Protein 5G08 (pdb70)

B-factor: mean 42.06, std 16.96, range [20.28, 125.02]

Nearest PDB structures (foldseek):
  6epa-assembly1_A  TM=9.849E-01  e=4.276E-26  Drosophila melanogaster
  5fyx-assembly1_A  TM=9.747E-01  e=2.090E-22  Drosophila melanogaster
  6qi4-assembly1_B  TM=9.038E-01  e=3.642E-19  Homo sapiens
  4ov2-assembly2_B  TM=9.574E-01  e=1.132E-17  Rattus norvegicus
  8alm-assembly1_B  TM=9.249E-01  e=9.305E-18  Homo sapiens

Radius of gyration: 17.71 Å; Cα contacts (8 Å, |Δi|>4): 215; chains: 1; bounding box: 37×50×29 Å

Solvent-accessible surface area: 10496 Å² total; per-residue (Å²): 175,88,26,121,20,110,87,84,22,1,74,100,0,57,114,93,14,112,11,79,74,146,48,0,98,102,104,16,150,32,10,47,177,96,9,96,115,3,73,21,71,71,122,18,18,12,111,49,49,87,117,155,60,112,135,23,72,0,30,68,7,0,34,13,8,13,78,2,32,7,70,82,125,87,42,10,1,56,13,18,3,48,0,61,4,38,3,50,64,67,106,9,81,103,63,61,72,4,81,26,4,12,73,1,0,3,42,94,111,81,39,60,0,39,42,113,18,0,51,46,0,18,50,0,26,59,63,14,81,45,77,168,30,186,55,127,111,130,66,39,48,98,104,124,6,33,151,18,0,58,121,2,3,130,96,144,58,85,96,0,49,42,103,23,0,42,81,9,3,88,93,32,57,122,12,39,106,49,30,137

CATH classification: 1.10.238.10 (+1 more: 1.10.238.10)

Secondary structure (DSSP, 8-state):
-TTS--HHHHHHHHHHSS--HHHHHHHHHHHHHH-TTS-EEHHHHHHHHHHH-TTS--HHHHHHHHHHH-TT-SSEE-HHHHHHHHHHHHH--HHHHHHHHHHHH-TT-SS-EEHHHHHHHHHHHHHHHT------GGG-HHHHHHHHHHHH-TT-SSEE-HHHHHHHHHH-THHHHTT-

Organism: Drosophila melanogaster (NCBI:txid7227)

Foldseek 3Di:
DLLDDDVVLLVVDVVQFPDHSVRLVVVSVVCCVLPVNFKQALVSQQVVLCVVQVLFRLSLVSNLLQPLLPPVPPGIRGSSSVSNVCRQCPPNDLLSLLVSLVSSLPSVPPQKRALVSLLSNVCSLCRSNHHPDDDDVCPHSSNVSVVLQCVLPVVPPRIHGSVSSSVSCVVPVVSVVSSD

Structure (mmCIF, N/CA/C/O backbone):
data_5G08
#
_entry.id   5G08
#
_cell.length_a   54.217
_cell.length_b   54.917
_cell.length_c   60.210
_cell.angle_alpha   90.00
_cell.angle_beta   90.00
_cell.angle_gamma   90.00
#
_symmetry.space_group_name_H-M   'P 21 21 21'
#
loop_
_entity.id
_entity.type
_entity.pdbx_description
1 polymer 'FREQUENIN 2'
2 non-polymer 'CALCIUM ION'
3 non-polymer 3-(2-chloro-10H-phenothiazin-10-yl)-N,N-dimethylpropan-1-amine
4 non-polymer GLYCEROL
5 non-polymer 1,2-ETHANEDIOL
6 water water
#
loop_
_atom_site.group_PDB
_atom_site.id
_atom_site.type_symbol
_atom_site.label_atom_id
_atom_site.label_alt_id
_atom_site.label_comp_id
_atom_site.label_asym_id
_atom_site.label_entity_id
_atom_site.label_seq_id
_atom_site.pdbx_PDB_ins_code
_atom_site.Cartn_x
_atom_site.Cartn_y
_atom_site.Cartn_z
_atom_site.occupancy
_atom_site.B_iso_or_equiv
_atom_site.auth_seq_id
_atom_site.auth_comp_id
_atom_site.auth_asym_id
_atom_site.auth_atom_id
_atom_site.pdbx_PDB_model_num
ATOM 1 N N . LYS A 1 4 ? 15.300 -34.926 -23.448 1.00 78.37 4 LYS A N 1
ATOM 2 C CA . LYS A 1 4 ? 14.130 -35.020 -22.586 1.00 79.13 4 LYS A CA 1
ATOM 3 C C . LYS A 1 4 ? 14.349 -34.173 -21.338 1.00 83.38 4 LYS A C 1
ATOM 4 O O . LYS A 1 4 ? 14.962 -34.635 -20.372 1.00 80.85 4 LYS A O 1
ATOM 10 N N . ASN A 1 5 ? 13.836 -32.934 -21.373 1.00 88.37 5 ASN A N 1
ATOM 11 C CA . ASN A 1 5 ? 14.031 -31.971 -20.287 1.00 87.58 5 ASN A CA 1
ATOM 12 C C . ASN A 1 5 ? 13.643 -32.529 -18.930 1.00 80.90 5 ASN A C 1
ATOM 13 O O . ASN A 1 5 ? 14.018 -31.951 -17.904 1.00 78.66 5 ASN A O 1
ATOM 18 N N . SER A 1 6 ? 12.891 -33.630 -18.903 1.00 71.36 6 SER A N 1
ATOM 19 C CA . SER A 1 6 ? 12.407 -34.178 -17.646 1.00 67.14 6 SER A CA 1
ATOM 20 C C . SER A 1 6 ? 13.525 -34.796 -16.820 1.00 62.69 6 SER A C 1
ATOM 21 O O . SER A 1 6 ? 13.430 -34.824 -15.588 1.00 65.97 6 SER A O 1
ATOM 24 N N . LYS A 1 7 ? 14.574 -35.309 -17.459 1.00 57.03 7 LYS A N 1
ATOM 25 C CA . LYS A 1 7 ? 15.579 -36.089 -16.747 1.00 58.22 7 LYS A CA 1
ATOM 26 C C . LYS A 1 7 ? 16.674 -35.167 -16.229 1.00 49.94 7 LYS A C 1
ATOM 27 O O . LYS A 1 7 ? 17.191 -34.332 -16.977 1.00 55.98 7 LYS A O 1
ATOM 33 N N . LEU A 1 8 ? 17.017 -35.322 -14.949 1.00 39.43 8 LEU A N 1
ATOM 34 C CA . LEU A 1 8 ? 18.068 -34.517 -14.324 1.00 35.99 8 LEU A CA 1
ATOM 35 C C . LEU A 1 8 ? 19.419 -35.146 -14.626 1.00 37.55 8 LEU A C 1
ATOM 36 O O . LEU A 1 8 ? 19.729 -36.244 -14.157 1.00 38.49 8 LEU A O 1
ATOM 41 N N . LYS A 1 9 ? 20.250 -34.447 -15.373 1.00 30.19 9 LYS A N 1
ATOM 42 C CA . LYS A 1 9 ? 21.527 -35.035 -15.728 1.00 30.69 9 LYS A CA 1
ATOM 43 C C . LYS A 1 9 ? 22.571 -34.725 -14.676 1.00 31.35 9 LYS A C 1
ATOM 44 O O . LYS A 1 9 ? 22.510 -33.699 -13.989 1.00 29.80 9 LYS A O 1
ATOM 50 N N . GLN A 1 10 ? 23.553 -35.613 -14.569 1.00 30.14 10 GLN A N 1
ATOM 51 C CA . GLN A 1 10 ? 24.618 -35.430 -13.597 1.00 30.16 10 GLN A CA 1
ATOM 52 C C . GLN A 1 10 ? 25.406 -34.160 -13.887 1.00 30.96 10 GLN A C 1
ATOM 53 O O . GLN A 1 10 ? 25.843 -33.470 -12.963 1.00 28.06 10 GLN A O 1
ATOM 59 N N . ASP A 1 11 ? 25.599 -33.844 -15.167 1.00 32.18 11 ASP A N 1
ATOM 60 C CA . ASP A 1 11 ? 26.335 -32.634 -15.518 1.00 33.81 11 ASP A CA 1
ATOM 61 C C . ASP A 1 11 ? 25.632 -31.397 -14.961 1.00 32.03 11 ASP A C 1
ATOM 62 O O . ASP A 1 11 ? 26.286 -30.461 -14.457 1.00 28.38 11 ASP A O 1
ATOM 67 N N . THR A 1 12 ? 24.290 -31.395 -14.990 1.00 28.88 12 THR A N 1
ATOM 68 C CA . THR A 1 12 ? 23.530 -30.295 -14.399 1.00 24.83 12 THR A CA 1
ATOM 69 C C . THR A 1 12 ? 23.758 -30.220 -12.896 1.00 25.49 12 THR A C 1
ATOM 70 O O . THR A 1 12 ? 23.954 -29.130 -12.336 1.00 26.86 12 THR A O 1
ATOM 74 N N . ILE A 1 13 ? 23.709 -31.362 -12.214 1.00 24.69 13 ILE A N 1
ATOM 75 C CA . ILE A 1 13 ? 23.946 -31.412 -10.775 1.00 24.85 13 ILE A CA 1
ATOM 76 C C . ILE A 1 13 ? 25.336 -30.898 -10.451 1.00 25.54 13 ILE A C 1
ATOM 77 O O . ILE A 1 13 ? 25.520 -30.161 -9.477 1.00 25.79 13 ILE A O 1
ATOM 82 N N . ASP A 1 14 ? 26.335 -31.268 -11.259 1.00 27.38 14 ASP A N 1
ATOM 83 C CA . ASP A 1 14 ? 27.704 -30.803 -10.997 1.00 26.78 14 ASP A CA 1
ATOM 84 C C . ASP A 1 14 ? 27.796 -29.280 -11.025 1.00 26.46 14 ASP A C 1
ATOM 85 O O . ASP A 1 14 ? 28.355 -28.668 -10.095 1.00 27.01 14 ASP A O 1
ATOM 90 N N . ARG A 1 15 ? 27.232 -28.644 -12.060 1.00 24.11 15 ARG A N 1
ATOM 91 C CA . ARG A 1 15 ? 27.259 -27.173 -12.098 1.00 24.13 15 ARG A CA 1
ATOM 92 C C . ARG A 1 15 ? 26.468 -26.583 -10.948 1.00 25.11 15 ARG A C 1
ATOM 93 O O . ARG A 1 15 ? 26.878 -25.577 -10.352 1.00 26.72 15 ARG A O 1
ATOM 101 N N . LEU A 1 16 ? 25.366 -27.220 -10.574 1.00 22.75 16 LEU A N 1
ATOM 102 C CA . LEU A 1 16 ? 24.556 -26.648 -9.505 1.00 22.27 16 LEU A CA 1
ATOM 103 C C . LEU A 1 16 ? 25.241 -26.741 -8.150 1.00 25.66 16 LEU A C 1
ATOM 104 O O . LEU A 1 16 ? 25.121 -25.819 -7.339 1.00 24.77 16 LEU A O 1
ATOM 109 N N . THR A 1 17 ? 25.956 -27.836 -7.856 1.00 24.92 17 THR A N 1
ATOM 110 C CA . THR A 1 17 ? 26.616 -27.866 -6.562 1.00 24.07 17 THR A CA 1
ATOM 111 C C . THR A 1 17 ? 27.788 -26.905 -6.535 1.00 29.53 17 THR A C 1
ATOM 112 O O . THR A 1 17 ? 28.186 -26.461 -5.459 1.00 34.74 17 THR A O 1
ATOM 116 N N . THR A 1 18 ? 28.324 -26.552 -7.701 1.00 26.62 18 THR A N 1
ATOM 117 C CA . THR A 1 18 ? 29.358 -25.528 -7.757 1.00 28.10 18 THR A CA 1
ATOM 118 C C . THR A 1 18 ? 28.770 -24.151 -7.551 1.00 29.38 18 THR A C 1
ATOM 119 O O . THR A 1 18 ? 29.348 -23.323 -6.828 1.00 33.41 18 THR A O 1
ATOM 123 N N . ASP A 1 19 ? 27.621 -23.878 -8.168 1.00 25.56 19 ASP A N 1
ATOM 124 C CA . ASP A 1 19 ? 27.109 -22.520 -8.257 1.00 26.07 19 ASP A CA 1
ATOM 125 C C . ASP A 1 19 ? 26.144 -22.159 -7.157 1.00 28.07 19 ASP A C 1
ATOM 126 O O . ASP A 1 19 ? 25.851 -20.965 -6.990 1.00 28.93 19 ASP A O 1
ATOM 131 N N . THR A 1 20 ? 25.585 -23.140 -6.456 1.00 25.08 20 THR A N 1
ATOM 132 C CA . THR A 1 20 ? 24.534 -22.870 -5.479 1.00 26.82 20 THR A CA 1
ATOM 133 C C . THR A 1 20 ? 24.930 -23.421 -4.129 1.00 29.15 20 THR A C 1
ATOM 134 O O . THR A 1 20 ? 25.932 -24.133 -3.965 1.00 29.98 20 THR A O 1
ATOM 138 N N . TYR A 1 21 ? 24.103 -23.070 -3.154 1.00 31.07 21 TYR A N 1
ATOM 139 C CA . TYR A 1 21 ? 24.259 -23.548 -1.800 1.00 26.96 21 TYR A CA 1
ATOM 140 C C . TYR A 1 21 ? 23.475 -24.833 -1.523 1.00 38.51 21 TYR A C 1
ATOM 141 O O . TYR A 1 21 ? 23.183 -25.122 -0.369 1.00 53.39 21 TYR A O 1
ATOM 150 N N . PHE A 1 22 ? 23.114 -25.600 -2.541 1.00 29.13 22 PHE A N 1
ATOM 151 C CA . PHE A 1 22 ? 22.357 -26.836 -2.369 1.00 26.25 22 PHE A CA 1
ATOM 152 C C . PHE A 1 22 ? 23.254 -28.056 -2.552 1.00 28.73 22 PHE A C 1
ATOM 153 O O . PHE A 1 22 ? 24.152 -28.056 -3.394 1.00 31.26 22 PHE A O 1
ATOM 161 N N . THR A 1 23 ? 23.010 -29.095 -1.755 1.00 29.03 23 THR A N 1
ATOM 162 C CA . THR A 1 23 ? 23.766 -30.331 -1.973 1.00 32.86 23 THR A CA 1
ATOM 163 C C . THR A 1 23 ? 23.166 -31.134 -3.101 1.00 31.82 23 THR A C 1
ATOM 164 O O . THR A 1 23 ? 22.047 -30.887 -3.550 1.00 29.60 23 THR A O 1
ATOM 168 N N . GLU A 1 24 ? 23.899 -32.160 -3.521 1.00 30.49 24 GLU A N 1
ATOM 169 C CA . GLU A 1 24 ? 23.368 -33.032 -4.551 1.00 28.77 24 GLU A CA 1
ATOM 170 C C . GLU A 1 24 ? 22.056 -33.669 -4.116 1.00 33.32 24 GLU A C 1
ATOM 171 O O . GLU A 1 24 ? 21.110 -33.741 -4.907 1.00 29.52 24 GLU A O 1
ATOM 177 N N . LYS A 1 25 ? 21.962 -34.119 -2.857 1.00 33.15 25 LYS A N 1
ATOM 178 C CA . LYS A 1 25 ? 20.706 -34.723 -2.411 1.00 33.52 25 LYS A CA 1
ATOM 179 C C . LYS A 1 25 ? 19.577 -33.703 -2.407 1.00 35.86 25 LYS A C 1
ATOM 180 O O . LYS A 1 25 ? 18.444 -34.036 -2.769 1.00 33.45 25 LYS A O 1
ATOM 186 N N . GLU A 1 26 ? 19.862 -32.461 -1.988 1.00 33.82 26 GLU A N 1
ATOM 187 C CA . GLU A 1 26 ? 18.814 -31.443 -1.978 1.00 33.65 26 GLU A CA 1
ATOM 188 C C . GLU A 1 26 ? 18.336 -31.139 -3.387 1.00 34.11 26 GLU A C 1
ATOM 189 O O . GLU A 1 26 ? 17.139 -30.949 -3.617 1.00 35.13 26 GLU A O 1
ATOM 195 N N . ILE A 1 27 ? 19.252 -31.125 -4.345 1.00 29.71 27 ILE A N 1
ATOM 196 C CA . ILE A 1 27 ? 18.902 -30.820 -5.732 1.00 26.10 27 ILE A CA 1
ATOM 197 C C . ILE A 1 27 ? 18.021 -31.913 -6.319 1.00 30.92 27 ILE A C 1
ATOM 198 O O . ILE A 1 27 ? 17.044 -31.632 -7.017 1.00 29.50 27 ILE A O 1
ATOM 203 N N . ARG A 1 28 ? 18.358 -33.180 -6.067 1.00 30.45 28 ARG A N 1
ATOM 204 C CA . ARG A 1 28 ? 17.483 -34.239 -6.553 1.00 29.67 28 ARG A CA 1
ATOM 205 C C . ARG A 1 28 ? 16.101 -34.173 -5.906 1.00 34.11 28 ARG A C 1
ATOM 206 O O . ARG A 1 28 ? 15.098 -34.460 -6.570 1.00 35.13 28 ARG A O 1
ATOM 214 N N . GLN A 1 29 ? 16.006 -33.781 -4.630 1.00 36.03 29 GLN A N 1
ATOM 215 C CA . GLN A 1 29 ? 14.685 -33.661 -4.023 1.00 41.50 29 GLN A CA 1
ATOM 216 C C . GLN A 1 29 ? 13.905 -32.500 -4.631 1.00 35.39 29 GLN A C 1
ATOM 217 O O . GLN A 1 29 ? 12.711 -32.640 -4.921 1.00 42.18 29 GLN A O 1
ATOM 223 N N . TRP A 1 30 ? 14.562 -31.348 -4.828 1.00 33.54 30 TRP A N 1
ATOM 224 C CA . TRP A 1 30 ? 13.897 -30.220 -5.467 1.00 33.46 30 TRP A CA 1
ATOM 225 C C . TRP A 1 30 ? 13.411 -30.571 -6.861 1.00 40.14 30 TRP A C 1
ATOM 226 O O . TRP A 1 30 ? 12.357 -30.079 -7.289 1.00 38.11 30 TRP A O 1
ATOM 237 N N . HIS A 1 31 ? 14.138 -31.441 -7.570 1.00 34.84 31 HIS A N 1
ATOM 238 C CA . HIS A 1 31 ? 13.752 -31.774 -8.935 1.00 35.37 31 HIS A CA 1
ATOM 239 C C . HIS A 1 31 ? 12.422 -32.502 -8.967 1.00 40.63 31 HIS A C 1
ATOM 240 O O . HIS A 1 31 ? 11.643 -32.339 -9.921 1.00 34.66 31 HIS A O 1
ATOM 247 N N . LYS A 1 32 ? 12.142 -33.286 -7.925 1.00 42.52 32 LYS A N 1
ATOM 248 C CA . LYS A 1 32 ? 10.843 -33.941 -7.808 1.00 48.79 32 LYS A CA 1
ATOM 249 C C . LYS A 1 32 ? 9.715 -32.922 -7.648 1.00 47.70 32 LYS A C 1
ATOM 250 O O . LYS A 1 32 ? 8.691 -33.002 -8.338 1.00 49.14 32 LYS A O 1
ATOM 256 N N . GLY A 1 33 ? 9.878 -31.952 -6.746 1.00 50.68 33 GLY A N 1
ATOM 257 C CA . GLY A 1 33 ? 8.852 -30.930 -6.604 1.00 51.96 33 GLY A CA 1
ATOM 258 C C . GLY A 1 33 ? 8.698 -30.079 -7.853 1.00 55.40 33 GLY A C 1
ATOM 259 O O . GLY A 1 33 ? 7.585 -29.687 -8.223 1.00 49.58 33 GLY A O 1
ATOM 260 N N . PHE A 1 34 ? 9.815 -29.773 -8.514 1.00 44.08 34 PHE A N 1
ATOM 261 C CA . PHE A 1 34 ? 9.763 -28.985 -9.740 1.00 38.95 34 PHE A CA 1
ATOM 262 C C . PHE A 1 34 ? 8.912 -29.674 -10.795 1.00 43.76 34 PHE A C 1
ATOM 263 O O . PHE A 1 34 ? 8.129 -29.022 -11.498 1.00 39.31 34 PHE A O 1
ATOM 271 N N . LEU A 1 35 ? 9.034 -30.999 -10.892 1.00 42.23 35 LEU A N 1
ATOM 272 C CA . LEU A 1 35 ? 8.262 -31.804 -11.827 1.00 44.43 35 LEU A CA 1
ATOM 273 C C . LEU A 1 35 ? 6.782 -31.880 -11.465 1.00 48.07 35 LEU A C 1
ATOM 274 O O . LEU A 1 35 ? 5.958 -32.124 -12.347 1.00 46.77 35 LEU A O 1
ATOM 279 N N . LYS A 1 36 ? 6.430 -31.700 -10.191 1.00 45.69 36 LYS A N 1
ATOM 280 C CA . LYS A 1 36 ? 5.021 -31.624 -9.813 1.00 53.14 36 LYS A CA 1
ATOM 281 C C . LYS A 1 36 ? 4.351 -30.390 -10.415 1.00 57.67 36 LYS A C 1
ATOM 282 O O . LYS A 1 36 ? 3.232 -30.472 -10.931 1.00 60.80 36 LYS A O 1
ATOM 288 N N . ASP A 1 37 ? 5.004 -29.231 -10.331 1.00 59.37 37 ASP A N 1
ATOM 289 C CA . ASP A 1 37 ? 4.471 -28.010 -10.927 1.00 65.67 37 ASP A CA 1
ATOM 290 C C . ASP A 1 37 ? 4.748 -27.917 -12.418 1.00 63.02 37 ASP A C 1
ATOM 291 O O . ASP A 1 37 ? 4.125 -27.099 -13.104 1.00 61.87 37 ASP A O 1
ATOM 296 N N . CYS A 1 38 ? 5.669 -28.725 -12.929 1.00 46.39 38 CYS A N 1
ATOM 297 C CA . CYS A 1 38 ? 6.127 -28.612 -14.310 1.00 42.86 38 CYS A CA 1
ATOM 298 C C . CYS A 1 38 ? 6.551 -29.991 -14.781 1.00 44.47 38 CYS A C 1
ATOM 299 O O . CYS A 1 38 ? 7.746 -30.319 -14.837 1.00 45.77 38 CYS A O 1
ATOM 302 N N . PRO A 1 39 ? 5.589 -30.841 -15.134 1.00 51.90 39 PRO A N 1
ATOM 303 C CA . PRO A 1 39 ? 5.908 -32.262 -15.381 1.00 51.00 39 PRO A CA 1
ATOM 304 C C . PRO A 1 39 ? 6.939 -32.518 -16.474 1.00 44.10 39 PRO A C 1
ATOM 305 O O . PRO A 1 39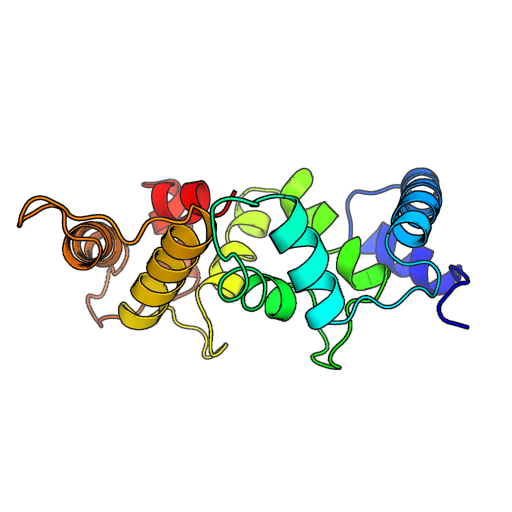 ? 7.620 -33.556 -16.440 1.00 52.29 39 PRO A O 1
ATOM 309 N N . ASN A 1 40 ? 7.037 -31.642 -17.470 1.00 43.17 40 ASN A N 1
ATOM 310 C CA . ASN A 1 40 ? 7.934 -31.841 -18.600 1.00 42.52 40 ASN A CA 1
ATOM 311 C C . ASN A 1 40 ? 9.204 -30.996 -18.507 1.00 44.73 40 ASN A C 1
ATOM 312 O O . ASN A 1 40 ? 10.006 -30.988 -19.445 1.00 46.52 40 ASN A O 1
ATOM 317 N N . GLY A 1 41 ? 9.393 -30.285 -17.403 1.00 40.34 41 GLY A N 1
ATOM 318 C CA . GLY A 1 41 ? 10.690 -29.714 -17.082 1.00 36.85 41 GLY A CA 1
ATOM 319 C C . GLY A 1 41 ? 10.959 -28.301 -17.570 1.00 38.70 41 GLY A C 1
ATOM 320 O O . GLY A 1 41 ? 12.039 -27.769 -17.276 1.00 36.23 41 GLY A O 1
ATOM 321 N N . LEU A 1 42 ? 10.045 -27.668 -18.317 1.00 38.70 42 LEU A N 1
ATOM 322 C CA . LEU A 1 42 ? 10.253 -26.293 -18.784 1.00 41.47 42 LEU A CA 1
ATOM 323 C C . LEU A 1 42 ? 9.053 -25.426 -18.433 1.00 40.55 42 LEU A C 1
ATOM 324 O O . LEU A 1 42 ? 7.922 -25.742 -18.824 1.00 46.75 42 LEU A O 1
ATOM 329 N N . LEU A 1 43 ? 9.293 -24.331 -17.721 1.00 31.21 43 LEU A N 1
ATOM 330 C CA . LEU A 1 43 ? 8.224 -23.441 -17.309 1.00 34.42 43 LEU A CA 1
ATOM 331 C C . LEU A 1 43 ? 8.214 -22.232 -18.245 1.00 34.82 43 LEU A C 1
ATOM 332 O O . LEU A 1 43 ? 9.186 -21.486 -18.287 1.00 33.38 43 LEU A O 1
ATOM 337 N N . THR A 1 44 ? 7.142 -22.064 -19.012 1.00 36.68 44 THR A N 1
ATOM 338 C CA . THR A 1 44 ? 7.046 -20.908 -19.895 1.00 34.91 44 THR A CA 1
ATOM 339 C C . THR A 1 44 ? 6.548 -19.713 -19.106 1.00 35.83 44 THR A C 1
ATOM 340 O O . THR A 1 44 ? 6.117 -19.836 -17.955 1.00 30.98 44 THR A O 1
ATOM 344 N N . GLU A 1 45 ? 6.568 -18.546 -19.737 1.00 32.14 45 GLU A N 1
ATOM 345 C CA . GLU A 1 45 ? 6.103 -17.335 -19.082 1.00 29.57 45 GLU A CA 1
ATOM 346 C C . GLU A 1 45 ? 4.628 -17.455 -18.723 1.00 29.17 45 GLU A C 1
ATOM 347 O O . GLU A 1 45 ? 4.219 -17.059 -17.652 1.00 30.72 45 GLU A O 1
ATOM 353 N N . GLN A 1 46 ? 3.832 -18.007 -19.626 1.00 30.22 46 GLN A N 1
ATOM 354 C CA . GLN A 1 46 ? 2.417 -18.171 -19.341 1.00 33.95 46 GLN A CA 1
ATOM 355 C C . GLN A 1 46 ? 2.212 -19.119 -18.180 1.00 33.90 46 GLN A C 1
ATOM 356 O O . GLN A 1 46 ? 1.358 -18.901 -17.345 1.00 34.76 46 GLN A O 1
ATOM 362 N N . GLY A 1 47 ? 3.002 -20.177 -18.139 1.00 30.75 47 GLY A N 1
ATOM 363 C CA . GLY A 1 47 ? 2.904 -21.124 -17.056 1.00 33.14 47 GLY A CA 1
ATOM 364 C C . GLY A 1 47 ? 3.256 -20.437 -15.751 1.00 31.46 47 GLY A C 1
ATOM 365 O O . GLY A 1 47 ? 2.613 -20.635 -14.739 1.00 37.49 47 GLY A O 1
ATOM 366 N N . PHE A 1 48 ? 4.289 -19.611 -15.786 1.00 28.46 48 PHE A N 1
ATOM 367 C CA . PHE A 1 48 ? 4.714 -18.869 -14.603 1.00 27.28 48 PHE A CA 1
ATOM 368 C C . PHE A 1 48 ? 3.650 -17.856 -14.175 1.00 26.88 48 PHE A C 1
ATOM 369 O O . PHE A 1 48 ? 3.322 -17.752 -12.986 1.00 29.60 48 PHE A O 1
ATOM 377 N N . ILE A 1 49 ? 3.057 -17.137 -15.129 1.00 28.54 49 ILE A N 1
ATOM 378 C CA . ILE A 1 49 ? 1.949 -16.238 -14.784 1.00 29.11 49 ILE A CA 1
ATOM 379 C C . ILE A 1 49 ? 0.807 -17.011 -14.147 1.00 31.84 49 ILE A C 1
ATOM 380 O O . ILE A 1 49 ? 0.178 -16.537 -13.197 1.00 29.75 49 ILE A O 1
ATOM 385 N N . LYS A 1 50 ? 0.532 -18.199 -14.661 1.00 27.68 50 LYS A N 1
ATOM 386 C CA . LYS A 1 50 ? -0.577 -18.995 -14.161 1.00 30.24 50 LYS A CA 1
ATOM 387 C C . LYS A 1 50 ? -0.426 -19.341 -12.689 1.00 30.69 50 LYS A C 1
ATOM 388 O O . LYS A 1 50 ? -1.372 -19.246 -11.937 1.00 34.25 50 LYS A O 1
ATOM 394 N N . ILE A 1 51 ? 0.773 -19.715 -12.278 1.00 30.20 51 ILE A N 1
ATOM 395 C CA . ILE A 1 51 ? 1.034 -20.019 -10.873 1.00 32.59 51 ILE A CA 1
ATOM 396 C C . ILE A 1 51 ? 0.872 -18.766 -10.015 1.00 30.49 51 ILE A C 1
ATOM 397 O O . ILE A 1 51 ? 0.295 -18.821 -8.924 1.00 33.98 51 ILE A O 1
ATOM 402 N N . TYR A 1 52 ? 1.332 -17.611 -10.507 1.00 28.04 52 TYR A N 1
ATOM 403 C CA . TYR A 1 52 ? 1.158 -16.369 -9.748 1.00 26.75 52 TYR A CA 1
ATOM 404 C C . TYR A 1 52 ? -0.314 -15.988 -9.634 1.00 33.57 52 TYR A C 1
ATOM 405 O O . TYR A 1 52 ? -0.772 -15.555 -8.566 1.00 28.64 52 TYR A O 1
ATOM 414 N N . LYS A 1 53 ? -1.071 -16.138 -10.724 1.00 31.70 53 LYS A N 1
ATOM 415 C CA . LYS A 1 53 ? -2.502 -15.878 -10.656 1.00 34.63 53 LYS A CA 1
ATOM 416 C C . LYS A 1 53 ? -3.181 -16.734 -9.594 1.00 35.18 53 LYS A C 1
ATOM 417 O O . LYS A 1 53 ? -4.089 -16.256 -8.898 1.00 32.52 53 LYS A O 1
ATOM 423 N N . GLN A 1 54 ? -2.798 -18.016 -9.473 1.00 31.01 54 GLN A N 1
ATOM 424 C CA . GLN A 1 54 ? -3.438 -18.858 -8.464 1.00 33.82 54 GLN A CA 1
ATOM 425 C C . GLN A 1 54 ? -3.199 -18.302 -7.075 1.00 32.46 54 GLN A C 1
ATOM 426 O O . GLN A 1 54 ? -4.070 -18.395 -6.201 1.00 36.21 54 GLN A O 1
ATOM 432 N N . PHE A 1 55 ? -1.994 -17.768 -6.843 1.00 28.54 55 PHE A N 1
ATOM 433 C CA . PHE A 1 55 ? -1.591 -17.365 -5.513 1.00 30.00 55 PHE A CA 1
ATOM 434 C C . PHE A 1 55 ? -2.124 -15.987 -5.134 1.00 28.59 55 PHE A C 1
ATOM 435 O O . PHE A 1 55 ? -2.217 -15.691 -3.948 1.00 31.42 55 PHE A O 1
ATOM 443 N N . PHE A 1 56 ? -2.458 -15.147 -6.107 1.00 26.91 56 PHE A N 1
ATOM 444 C CA . PHE A 1 56 ? -2.995 -13.797 -5.856 1.00 26.18 56 PHE A CA 1
ATOM 445 C C . PHE A 1 56 ? -4.361 -13.666 -6.510 1.00 27.80 56 PHE A C 1
ATOM 446 O O . PHE A 1 56 ? -4.531 -12.916 -7.477 1.00 30.78 56 PHE A O 1
ATOM 454 N N .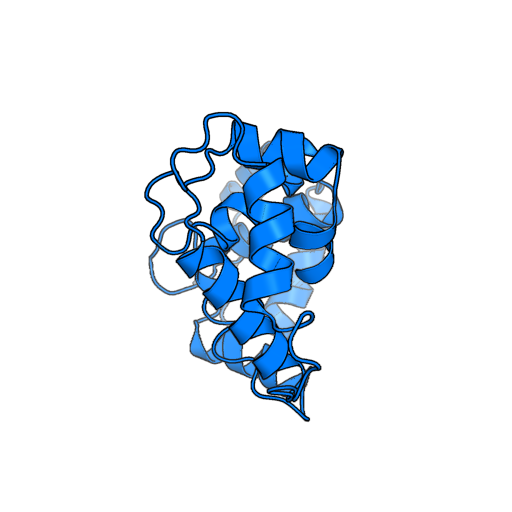 PRO A 1 57 ? -5.354 -14.366 -6.007 1.00 29.69 57 PRO A N 1
ATOM 455 C CA . PRO A 1 57 ? -6.648 -14.423 -6.718 1.00 33.22 57 PRO A CA 1
ATOM 456 C C . PRO A 1 57 ? -7.395 -13.116 -6.734 1.00 35.55 57 PRO A C 1
ATOM 457 O O . PRO A 1 57 ? -8.276 -12.948 -7.583 1.00 40.47 57 PRO A O 1
ATOM 461 N N . ASP A 1 58 ? -7.089 -12.193 -5.837 1.00 32.40 58 ASP A N 1
ATOM 462 C CA . ASP A 1 58 ? -7.807 -10.919 -5.823 1.00 34.67 58 ASP A CA 1
ATOM 463 C C . ASP A 1 58 ? -7.083 -9.830 -6.581 1.00 33.78 58 ASP A C 1
ATOM 464 O O . ASP A 1 58 ? -7.582 -8.699 -6.641 1.00 39.69 58 ASP A O 1
ATOM 469 N N . GLY A 1 59 ? -5.924 -10.137 -7.164 1.00 30.67 59 GLY A N 1
ATOM 470 C CA . GLY A 1 59 ? -5.230 -9.188 -8.006 1.00 25.57 59 GLY A CA 1
ATOM 471 C C . GLY A 1 59 ? -4.958 -9.693 -9.410 1.00 30.19 59 GLY A C 1
ATOM 472 O O . GLY A 1 59 ? -5.552 -10.677 -9.858 1.00 34.93 59 GLY A O 1
ATOM 473 N N . ASP A 1 60 ? -4.047 -9.019 -10.124 1.00 33.26 60 ASP A N 1
ATOM 474 C CA . ASP A 1 60 ? -3.579 -9.459 -11.443 1.00 32.22 60 ASP A CA 1
ATOM 475 C C . ASP A 1 60 ? -2.071 -9.367 -11.361 1.00 29.72 60 ASP A C 1
ATOM 476 O O . ASP A 1 60 ? -1.468 -8.304 -11.559 1.00 29.87 60 ASP A O 1
ATOM 481 N N . PRO A 1 61 ? -1.412 -10.475 -11.026 1.00 26.60 61 PRO A N 1
ATOM 482 C CA . PRO A 1 61 ? 0.042 -10.445 -10.913 1.00 26.35 61 PRO A CA 1
ATOM 483 C C . PRO A 1 61 ? 0.777 -10.618 -12.230 1.00 27.73 61 PRO A C 1
ATOM 484 O O . PRO A 1 61 ? 1.985 -10.879 -12.195 1.00 26.48 61 PRO A O 1
ATOM 488 N N . SER A 1 62 ? 0.103 -10.476 -13.379 1.00 28.88 62 SER A N 1
ATOM 489 C CA . SER A 1 62 ? 0.733 -10.792 -14.673 1.00 28.96 62 SER A CA 1
ATOM 490 C C . SER A 1 62 ? 1.945 -9.918 -14.928 1.00 28.34 62 SER A C 1
ATOM 491 O O . SER A 1 62 ? 3.007 -10.393 -15.355 1.00 28.42 62 SER A O 1
ATOM 494 N N . LYS A 1 63 ? 1.809 -8.624 -14.677 1.00 28.37 63 LYS A N 1
ATOM 495 C CA . LYS A 1 63 ? 2.938 -7.740 -14.947 1.00 28.78 63 LYS A CA 1
ATOM 496 C C . LYS A 1 63 ? 4.133 -8.084 -14.069 1.00 25.68 63 LYS A C 1
ATOM 497 O O . LYS A 1 63 ? 5.266 -8.190 -14.558 1.00 28.61 63 LYS A O 1
ATOM 503 N N . PHE A 1 64 ? 3.904 -8.324 -12.775 1.00 22.48 64 PHE A N 1
ATOM 504 C CA . PHE A 1 64 ? 5.015 -8.610 -11.892 1.00 22.97 64 PHE A CA 1
ATOM 505 C C . PHE A 1 64 ? 5.621 -9.962 -12.215 1.00 21.15 64 PHE A C 1
ATOM 506 O O . PHE A 1 64 ? 6.847 -10.118 -12.209 1.00 24.87 64 PHE A O 1
ATOM 514 N N . ALA A 1 65 ? 4.762 -10.956 -12.442 1.00 23.22 65 ALA A N 1
ATOM 515 C CA . ALA A 1 65 ? 5.251 -12.286 -12.786 1.00 24.25 65 ALA A CA 1
ATOM 516 C C . ALA A 1 65 ? 6.122 -12.239 -14.025 1.00 25.23 65 ALA A C 1
ATOM 517 O O . ALA A 1 65 ? 7.136 -12.937 -14.114 1.00 26.26 65 ALA A O 1
ATOM 519 N N . SER A 1 66 ? 5.740 -11.426 -15.005 1.00 26.16 66 SER A N 1
ATOM 520 C CA A SER A 1 66 ? 6.553 -11.315 -16.214 0.50 26.78 66 SER A CA 1
ATOM 521 C CA B SER A 1 66 ? 6.547 -11.303 -16.212 0.50 26.98 66 SER A CA 1
ATOM 522 C C . SER A 1 66 ? 7.911 -10.692 -15.916 1.00 24.72 66 SER A C 1
ATOM 523 O O . SER A 1 66 ? 8.934 -11.114 -16.480 1.00 29.32 66 SER A O 1
ATOM 528 N N . LEU A 1 67 ? 7.962 -9.723 -15.008 1.00 25.62 67 LEU A N 1
ATOM 529 C CA . LEU A 1 67 ? 9.257 -9.138 -14.646 1.00 26.31 67 LEU A CA 1
ATOM 530 C C . LEU A 1 67 ? 10.150 -10.146 -13.929 1.00 29.78 67 LEU A C 1
ATOM 531 O O . LEU A 1 67 ? 11.364 -10.193 -14.175 1.00 31.88 67 LEU A O 1
ATOM 536 N N . VAL A 1 68 ? 9.588 -10.918 -13.000 1.00 25.05 68 VAL A N 1
ATOM 537 C CA . VAL A 1 68 ? 10.352 -11.942 -12.315 1.00 21.35 68 VAL A CA 1
ATOM 538 C C . VAL A 1 68 ? 10.822 -12.999 -13.307 1.00 25.34 68 VAL A C 1
ATOM 539 O O . VAL A 1 68 ? 11.964 -13.474 -13.243 1.00 23.60 68 VAL A O 1
ATOM 543 N N . PHE A 1 69 ? 9.920 -13.408 -14.208 1.00 24.45 69 PHE A N 1
ATOM 544 C CA . PHE A 1 69 ? 10.229 -14.468 -15.164 1.00 24.70 69 PHE A CA 1
ATOM 545 C C . PHE A 1 69 ? 11.499 -14.138 -15.937 1.00 25.89 69 PHE A C 1
ATOM 546 O O . PHE A 1 69 ? 12.368 -15.003 -16.121 1.00 26.74 69 PHE A O 1
ATOM 554 N N . ARG A 1 70 ? 11.637 -12.882 -16.385 1.00 27.40 70 ARG A N 1
ATOM 555 C CA . ARG A 1 70 ? 12.814 -12.548 -17.178 1.00 28.80 70 ARG A CA 1
ATOM 556 C C . ARG A 1 70 ? 14.110 -12.640 -16.374 1.00 28.10 70 ARG A C 1
ATOM 557 O O . ARG A 1 70 ? 15.168 -12.906 -16.953 1.00 28.02 70 ARG A O 1
ATOM 565 N N . VAL A 1 71 ? 14.077 -12.395 -15.059 1.00 24.43 71 VAL A N 1
ATOM 566 C CA . VAL A 1 71 ? 15.289 -12.553 -14.255 1.00 25.54 71 VAL A CA 1
ATOM 567 C C . VAL A 1 71 ? 15.603 -14.039 -14.058 1.00 25.90 71 VAL A C 1
ATOM 568 O O . VAL A 1 71 ? 16.764 -14.456 -14.116 1.00 27.19 71 VAL A O 1
ATOM 572 N N . PHE A 1 72 ? 14.571 -14.869 -13.857 1.00 25.42 72 PHE A N 1
ATOM 573 C CA . PHE A 1 72 ? 14.799 -16.310 -13.756 1.00 26.29 72 PHE A CA 1
ATOM 574 C C . PHE A 1 72 ? 15.389 -16.856 -15.050 1.00 23.39 72 PHE A C 1
ATOM 575 O O . PHE A 1 72 ? 16.238 -17.755 -15.022 1.00 24.61 72 PHE A O 1
ATOM 583 N N . ASP A 1 73 ? 14.899 -16.371 -16.194 1.00 24.02 73 ASP A N 1
ATOM 584 C CA . ASP A 1 73 ? 15.231 -16.923 -17.506 1.00 24.76 73 ASP A CA 1
ATOM 585 C C . ASP A 1 73 ? 16.565 -16.310 -17.937 1.00 31.14 73 ASP A C 1
ATOM 586 O O . ASP A 1 73 ? 16.667 -15.448 -18.818 1.00 28.49 73 ASP A O 1
ATOM 591 N N . GLU A 1 74 ? 17.636 -16.829 -17.334 1.00 26.61 74 GLU A N 1
ATOM 592 C CA . GLU A 1 74 ? 18.932 -16.172 -17.489 1.00 34.06 74 GLU A CA 1
ATOM 593 C C . GLU A 1 74 ? 19.435 -16.220 -18.923 1.00 39.31 74 GLU A C 1
ATOM 594 O O . GLU A 1 74 ? 20.133 -15.294 -19.359 1.00 42.98 74 GLU A O 1
ATOM 600 N N . ASN A 1 75 ? 19.137 -17.285 -19.661 1.00 34.97 75 ASN A N 1
ATOM 601 C CA . ASN A 1 75 ? 19.635 -17.366 -21.026 1.00 40.93 75 ASN A CA 1
ATOM 602 C C . ASN A 1 75 ? 18.649 -16.820 -22.048 1.00 38.46 75 ASN A C 1
ATOM 603 O O . ASN A 1 75 ? 18.907 -16.919 -23.251 1.00 43.69 75 ASN A O 1
ATOM 608 N N . ASN A 1 76 ? 17.544 -16.229 -21.593 1.00 38.37 76 ASN A N 1
ATOM 609 C CA . ASN A 1 76 ? 16.602 -15.512 -22.460 1.00 41.62 76 ASN A CA 1
ATOM 610 C C . ASN A 1 76 ? 16.067 -16.388 -23.588 1.00 41.05 76 ASN A C 1
ATOM 611 O O . ASN A 1 76 ? 15.870 -15.926 -24.713 1.00 44.06 76 ASN A O 1
ATOM 616 N N . ASP A 1 77 ? 15.822 -17.659 -23.301 1.00 34.41 77 ASP A N 1
ATOM 617 C CA . ASP A 1 77 ? 15.308 -18.540 -24.329 1.00 40.21 77 ASP A CA 1
ATOM 618 C C . ASP A 1 77 ? 13.809 -18.764 -24.193 1.00 40.77 77 ASP A C 1
ATOM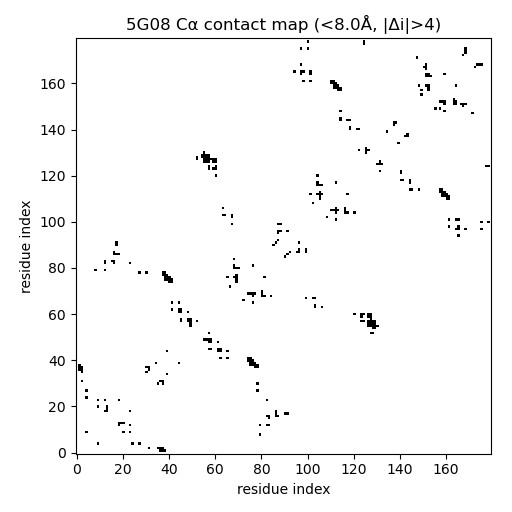 619 O O . ASP A 1 77 ? 13.250 -19.574 -24.933 1.00 39.48 77 ASP A O 1
ATOM 624 N N . GLY A 1 78 ? 13.151 -18.040 -23.286 1.00 35.89 78 GLY A N 1
ATOM 625 C CA . GLY A 1 78 ? 11.715 -18.115 -23.115 1.00 34.29 78 GLY A CA 1
ATOM 626 C C . GLY A 1 78 ? 11.206 -19.229 -22.223 1.00 34.21 78 GLY A C 1
ATOM 627 O O . GLY A 1 78 ? 9.983 -19.475 -22.183 1.00 31.87 78 GLY A O 1
ATOM 628 N N . ALA A 1 79 ? 12.082 -19.917 -21.508 1.00 31.66 79 ALA A N 1
ATOM 629 C CA . ALA A 1 79 ? 11.612 -20.930 -20.582 1.00 30.03 79 ALA A CA 1
ATOM 630 C C . ALA A 1 79 ? 12.536 -20.946 -19.385 1.00 28.31 79 ALA A C 1
ATOM 631 O O . ALA A 1 79 ? 13.737 -20.703 -19.502 1.00 31.64 79 ALA A O 1
ATOM 633 N N . ILE A 1 80 ? 11.980 -21.337 -18.256 1.00 27.18 80 ILE A N 1
ATOM 634 C CA . ILE A 1 80 ? 12.776 -21.485 -17.077 1.00 29.89 80 ILE A CA 1
ATOM 635 C C . ILE A 1 80 ? 13.044 -22.978 -16.940 1.00 26.62 80 ILE A C 1
ATOM 636 O O . ILE A 1 80 ? 12.136 -23.757 -16.745 1.00 28.34 80 ILE A O 1
ATOM 641 N N . GLU A 1 81 ? 14.307 -23.351 -17.063 1.00 28.95 81 GLU A N 1
ATOM 642 C CA . GLU A 1 81 ? 14.748 -24.724 -16.911 1.00 32.70 81 GLU A CA 1
ATOM 643 C C . GLU A 1 81 ? 14.946 -24.961 -15.433 1.00 28.43 81 GLU A C 1
ATOM 644 O O . GLU A 1 81 ? 14.984 -24.032 -14.651 1.00 26.40 81 GLU A O 1
ATOM 650 N N . PHE A 1 82 ? 15.102 -26.210 -15.056 1.00 29.24 82 PHE A N 1
ATOM 651 C CA . PHE A 1 82 ? 15.311 -26.532 -13.669 1.00 25.64 82 PHE A CA 1
ATOM 652 C C . PHE A 1 82 ? 16.581 -25.860 -13.136 1.00 27.98 82 PHE A C 1
ATOM 653 O O . PHE A 1 82 ? 16.587 -25.392 -12.017 1.00 25.48 82 PHE A O 1
ATOM 661 N N . GLU A 1 83 ? 17.644 -25.809 -13.932 1.00 28.04 83 GLU A N 1
ATOM 662 C CA . GLU A 1 83 ? 18.898 -25.224 -13.443 1.00 24.98 83 GLU A CA 1
ATOM 663 C C . GLU A 1 83 ? 18.699 -23.756 -13.116 1.00 28.00 83 GLU A C 1
ATOM 664 O O . GLU A 1 83 ? 19.224 -23.259 -12.112 1.00 26.26 83 GLU A O 1
ATOM 670 N N . GLU A 1 84 ? 17.891 -23.059 -13.924 1.00 26.76 84 GLU A N 1
ATOM 671 C CA . GLU A 1 84 ? 17.562 -21.657 -13.650 1.00 24.88 84 GLU A CA 1
ATOM 672 C C . GLU A 1 84 ? 16.725 -21.486 -12.395 1.00 28.31 84 GLU A C 1
ATOM 673 O O . GLU A 1 84 ? 16.922 -20.545 -11.630 1.00 28.13 84 GLU A O 1
ATOM 679 N N . PHE A 1 85 ? 15.717 -22.329 -12.219 1.00 25.96 85 PHE A N 1
ATOM 680 C CA . PHE A 1 85 ? 14.923 -22.340 -11.002 1.00 24.80 85 PHE A CA 1
ATOM 681 C C . PHE A 1 85 ? 15.801 -22.505 -9.767 1.00 26.72 85 PHE A C 1
ATOM 682 O O . PHE A 1 85 ? 15.660 -21.768 -8.793 1.00 27.04 85 PHE A O 1
ATOM 690 N N . ILE A 1 86 ? 16.706 -23.490 -9.778 1.00 25.50 86 ILE A N 1
ATOM 691 C CA . ILE A 1 86 ? 17.518 -23.746 -8.593 1.00 27.07 86 ILE A CA 1
ATOM 692 C C . ILE A 1 86 ? 18.455 -22.574 -8.320 1.00 25.75 86 ILE A C 1
ATOM 693 O O . ILE A 1 86 ? 18.647 -22.189 -7.171 1.00 24.34 86 ILE A O 1
ATOM 698 N N . ARG A 1 87 ? 19.076 -22.023 -9.355 1.00 23.23 87 ARG A N 1
ATOM 699 C CA A ARG A 1 87 ? 19.973 -20.877 -9.167 0.50 25.52 87 ARG A CA 1
ATOM 700 C CA B ARG A 1 87 ? 19.980 -20.906 -9.107 0.50 25.39 87 ARG A CA 1
ATOM 701 C C . ARG A 1 87 ? 19.235 -19.722 -8.512 1.00 25.29 87 ARG A C 1
ATOM 702 O O . ARG A 1 87 ? 19.751 -19.078 -7.585 1.00 23.83 87 ARG A O 1
ATOM 717 N N . ALA A 1 88 ? 18.004 -19.454 -8.980 1.00 27.11 88 ALA A N 1
ATOM 718 C CA . ALA A 1 88 ? 17.261 -18.323 -8.412 1.00 27.38 88 ALA A CA 1
ATOM 719 C C . ALA A 1 88 ? 16.858 -18.613 -6.971 1.00 26.20 88 ALA A C 1
ATOM 720 O O . ALA A 1 88 ? 17.026 -17.764 -6.080 1.00 29.88 88 ALA A O 1
ATOM 722 N N . LEU A 1 89 ? 16.412 -19.830 -6.704 1.00 23.96 89 LEU A N 1
ATOM 723 C CA . LEU A 1 89 ? 16.046 -20.206 -5.353 1.00 25.48 89 LEU A CA 1
ATOM 724 C C . LEU A 1 89 ? 17.247 -20.155 -4.415 1.00 29.55 89 LEU A C 1
ATOM 725 O O . LEU A 1 89 ? 17.121 -19.784 -3.236 1.00 29.79 89 LEU A O 1
ATOM 730 N N . SER A 1 90 ? 18.427 -20.551 -4.903 1.00 24.45 90 SER A N 1
ATOM 731 C CA . SER A 1 90 ? 19.598 -20.481 -4.048 1.00 25.06 90 SER A CA 1
ATOM 732 C C . SER A 1 90 ? 19.899 -19.046 -3.650 1.00 27.05 90 SER A C 1
ATOM 733 O O . SER A 1 90 ? 20.109 -18.753 -2.473 1.00 27.01 90 SER A O 1
ATOM 736 N N . ILE A 1 91 ? 19.854 -18.125 -4.611 1.00 24.89 91 ILE A N 1
ATOM 737 C CA . ILE A 1 91 ? 20.165 -16.734 -4.299 1.00 27.92 91 ILE A CA 1
ATOM 738 C C . ILE A 1 91 ? 19.148 -16.175 -3.312 1.00 29.43 91 ILE A C 1
ATOM 739 O O . ILE A 1 91 ? 19.508 -15.620 -2.263 1.00 29.20 91 ILE A O 1
ATOM 744 N N . THR A 1 92 ? 17.862 -16.377 -3.588 1.00 30.11 92 THR A N 1
ATOM 745 C CA . THR A 1 92 ? 16.849 -15.709 -2.771 1.00 33.28 92 THR A CA 1
ATOM 746 C C . THR A 1 92 ? 16.667 -16.369 -1.404 1.00 36.08 92 THR A C 1
ATOM 747 O O . THR A 1 92 ? 16.324 -15.683 -0.439 1.00 41.73 92 THR A O 1
ATOM 751 N N . SER A 1 93 ? 16.905 -17.671 -1.271 1.00 30.89 93 SER A N 1
ATOM 752 C CA . SER A 1 93 ? 16.684 -18.335 0.006 1.00 32.42 93 SER A CA 1
ATOM 753 C C . SER A 1 93 ? 17.950 -18.662 0.789 1.00 38.88 93 SER A C 1
ATOM 754 O O . SER A 1 93 ? 17.846 -19.055 1.956 1.00 38.68 93 SER A O 1
ATOM 757 N N . ARG A 1 94 ? 19.131 -18.573 0.180 1.00 31.49 94 ARG A N 1
ATOM 758 C CA . ARG A 1 94 ? 20.357 -18.928 0.872 1.00 29.25 94 ARG A CA 1
ATOM 759 C C . ARG A 1 94 ? 21.463 -17.916 0.632 1.00 26.32 94 ARG A C 1
ATOM 760 O O . ARG A 1 94 ? 22.452 -17.908 1.382 1.00 31.99 94 ARG A O 1
ATOM 768 N N . GLY A 1 95 ? 21.316 -17.047 -0.349 1.00 28.69 95 GLY A N 1
ATOM 769 C CA . GLY A 1 95 ? 22.393 -16.146 -0.728 1.00 32.71 95 GLY A CA 1
ATOM 770 C C . GLY A 1 95 ? 22.732 -15.095 0.314 1.00 25.96 95 GLY A C 1
ATOM 771 O O . GLY A 1 95 ? 21.938 -14.730 1.187 1.00 26.74 95 GLY A O 1
ATOM 772 N N . ASN A 1 96 ? 23.962 -14.587 0.219 1.00 22.81 96 ASN A N 1
ATOM 773 C CA . ASN A 1 96 ? 24.351 -13.499 1.103 1.00 25.19 96 ASN A CA 1
ATOM 774 C C . ASN A 1 96 ? 23.701 -12.198 0.622 1.00 26.12 96 ASN A C 1
ATOM 775 O O . ASN A 1 96 ? 23.006 -12.139 -0.410 1.00 23.82 96 ASN A O 1
ATOM 780 N N . LEU A 1 97 ? 23.881 -11.133 1.413 1.00 25.89 97 LEU A N 1
ATOM 781 C CA . LEU A 1 97 ? 23.173 -9.882 1.147 1.00 25.07 97 LEU A CA 1
ATOM 782 C C . LEU A 1 97 ? 23.575 -9.280 -0.197 1.00 26.17 97 LEU A C 1
ATOM 783 O O . LEU A 1 97 ? 22.738 -8.695 -0.905 1.00 25.82 97 LEU A O 1
ATOM 788 N N . ASP A 1 98 ? 24.850 -9.375 -0.558 1.00 26.59 98 ASP A N 1
ATOM 789 C CA . ASP A 1 98 ? 25.268 -8.823 -1.843 1.00 27.14 98 ASP A CA 1
ATOM 790 C C . ASP A 1 98 ? 24.647 -9.610 -2.992 1.00 25.87 98 ASP A C 1
ATOM 791 O O . ASP A 1 98 ? 24.261 -9.021 -4.013 1.00 25.60 98 ASP A O 1
ATOM 796 N N . GLU A 1 99 ? 24.551 -10.936 -2.849 1.00 26.08 99 GLU A N 1
ATOM 797 C CA . GLU A 1 99 ? 23.946 -11.751 -3.897 1.00 23.30 99 GLU A CA 1
ATOM 798 C C . GLU A 1 99 ? 22.462 -11.446 -4.048 1.00 23.51 99 GLU A C 1
ATOM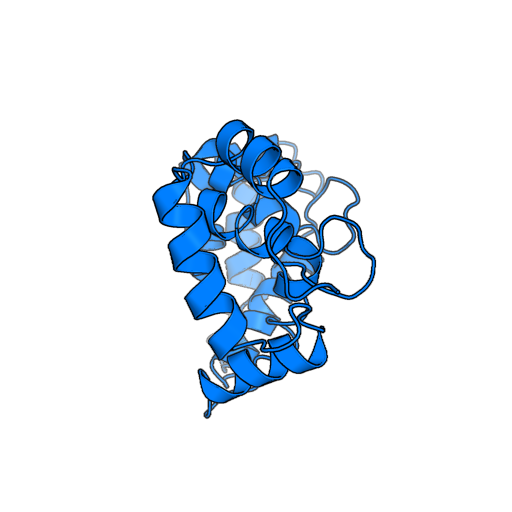 799 O O . GLU A 1 99 ? 21.966 -11.328 -5.169 1.00 24.27 99 GLU A O 1
ATOM 805 N N . LYS A 1 100 ? 21.755 -11.264 -2.929 1.00 23.20 100 LYS A N 1
ATOM 806 C CA . LYS A 1 100 ? 20.336 -10.943 -2.960 1.00 24.07 100 LYS A CA 1
ATOM 807 C C . LYS A 1 100 ? 20.114 -9.597 -3.611 1.00 24.73 100 LYS A C 1
ATOM 808 O O . LYS A 1 100 ? 19.181 -9.419 -4.412 1.00 22.14 100 LYS A O 1
ATOM 814 N N . LEU A 1 101 ? 20.940 -8.614 -3.249 1.00 22.36 101 LEU A N 1
ATOM 815 C CA . LEU A 1 101 ? 20.708 -7.275 -3.776 1.00 20.28 101 LEU A CA 1
ATOM 816 C C . LEU A 1 101 ? 21.067 -7.196 -5.255 1.00 22.07 101 LEU A C 1
ATOM 817 O O . LEU A 1 101 ? 20.465 -6.409 -5.997 1.00 22.81 101 LEU A O 1
ATOM 822 N N . HIS A 1 102 ? 22.041 -7.996 -5.703 1.00 22.78 102 HIS A N 1
ATOM 823 C CA A HIS A 1 102 ? 22.303 -8.070 -7.134 0.50 22.27 102 HIS A CA 1
ATOM 824 C CA B HIS A 1 102 ? 22.316 -8.103 -7.132 0.50 22.10 102 HIS A CA 1
ATOM 825 C C . HIS A 1 102 ? 21.101 -8.645 -7.874 1.00 24.02 102 HIS A C 1
ATOM 826 O O . HIS A 1 102 ? 20.746 -8.158 -8.958 1.00 22.93 102 HIS A O 1
ATOM 839 N N . TRP A 1 103 ? 20.455 -9.679 -7.316 1.00 22.84 103 TRP A N 1
ATOM 840 C CA . TRP A 1 103 ? 19.275 -10.232 -7.955 1.00 20.79 103 TRP A CA 1
ATOM 841 C C . TRP A 1 103 ? 18.156 -9.182 -8.028 1.00 21.92 103 TRP A C 1
ATOM 842 O O . TRP A 1 103 ? 17.534 -8.987 -9.082 1.00 23.84 103 TRP A O 1
ATOM 853 N N . ALA A 1 104 ? 17.900 -8.496 -6.919 1.00 21.87 104 ALA A N 1
ATOM 854 C CA . ALA A 1 104 ? 16.905 -7.428 -6.922 1.00 21.86 104 ALA A CA 1
ATOM 855 C C . ALA A 1 104 ? 17.249 -6.340 -7.938 1.00 21.29 104 ALA A C 1
ATOM 856 O O . ALA A 1 104 ? 16.352 -5.796 -8.598 1.00 22.77 104 ALA A O 1
ATOM 858 N N . PHE A 1 105 ? 18.524 -5.988 -8.060 1.00 21.64 105 PHE A N 1
ATOM 859 C CA . PHE A 1 105 ? 18.917 -4.990 -9.054 1.00 22.72 105 PHE A CA 1
ATOM 860 C C . PHE A 1 105 ? 18.512 -5.450 -10.453 1.00 25.12 105 PHE A C 1
ATOM 861 O O . PHE A 1 105 ? 17.969 -4.664 -11.243 1.00 23.75 105 PHE A O 1
ATOM 869 N N . ARG A 1 106 ? 18.734 -6.739 -10.763 1.00 22.78 106 ARG A N 1
ATOM 870 C CA . ARG A 1 106 ? 18.358 -7.261 -12.082 1.00 24.38 106 ARG A CA 1
ATOM 871 C C . ARG A 1 106 ? 16.857 -7.166 -12.320 1.00 22.32 106 ARG A C 1
ATOM 872 O O . ARG A 1 106 ? 16.420 -6.885 -13.447 1.00 25.22 106 ARG A O 1
ATOM 880 N N . LEU A 1 107 ? 16.065 -7.379 -11.277 1.00 21.79 107 LEU A N 1
ATOM 881 C CA . LEU A 1 107 ? 14.612 -7.250 -11.372 1.00 23.27 107 LEU A CA 1
ATOM 882 C C . LEU A 1 107 ? 14.205 -5.811 -11.664 1.00 24.82 107 LEU A C 1
ATOM 883 O O . LEU A 1 107 ? 13.340 -5.560 -12.510 1.00 26.04 107 LEU A O 1
ATOM 888 N N . TYR A 1 108 ? 14.787 -4.854 -10.954 1.00 21.56 108 TYR A N 1
ATOM 889 C CA . TYR A 1 108 ? 14.412 -3.457 -11.184 1.00 24.45 108 TYR A CA 1
ATOM 890 C C . TYR A 1 108 ? 14.947 -2.916 -12.497 1.00 25.82 108 TYR A C 1
ATOM 891 O O . TYR A 1 108 ? 14.345 -1.996 -13.067 1.00 27.54 108 TYR A O 1
ATOM 900 N N . ASP A 1 109 ? 16.096 -3.414 -12.962 1.00 24.99 109 ASP A N 1
ATOM 901 C CA . ASP A 1 109 ? 16.721 -2.955 -14.206 1.00 23.67 109 ASP A CA 1
ATOM 902 C C . ASP A 1 109 ? 16.039 -3.657 -15.371 1.00 26.50 109 ASP A C 1
ATOM 903 O O . ASP A 1 109 ? 16.568 -4.569 -16.008 1.00 26.11 109 ASP A O 1
ATOM 908 N N . VAL A 1 110 ? 14.809 -3.201 -15.633 1.00 28.69 110 VAL A N 1
ATOM 909 C CA . VAL A 1 110 ? 13.932 -3.909 -16.558 1.00 35.01 110 VAL A CA 1
ATOM 910 C C . VAL A 1 110 ? 14.598 -4.102 -17.916 1.00 33.37 110 VAL A C 1
ATOM 911 O O . VAL A 1 110 ? 14.499 -5.176 -18.508 1.00 34.99 110 VAL A O 1
ATOM 915 N N . ASP A 1 111 ? 15.293 -3.081 -18.431 1.00 33.79 111 ASP A N 1
ATOM 916 C CA . ASP A 1 111 ? 15.889 -3.194 -19.765 1.00 33.57 111 ASP A CA 1
ATOM 917 C C . ASP A 1 111 ? 17.345 -3.657 -19.744 1.00 33.46 111 ASP A C 1
ATOM 918 O O . ASP A 1 111 ? 18.006 -3.633 -20.790 1.00 38.92 111 ASP A O 1
ATOM 923 N N . ASN A 1 112 ? 17.851 -4.071 -18.590 1.00 29.32 112 ASN A N 1
ATOM 924 C CA . ASN A 1 112 ? 19.195 -4.630 -18.460 1.00 34.56 112 ASN A CA 1
ATOM 925 C C . ASN A 1 112 ? 20.259 -3.714 -19.065 1.00 33.37 112 ASN A C 1
ATOM 926 O O . ASN A 1 112 ? 21.195 -4.167 -19.716 1.00 37.20 112 ASN A O 1
ATOM 931 N N . ASP A 1 113 ? 20.134 -2.415 -18.849 1.00 29.97 113 ASP A N 1
ATOM 932 C CA . ASP A 1 113 ? 21.160 -1.508 -19.357 1.00 30.48 113 ASP A CA 1
ATOM 933 C C . ASP A 1 113 ? 22.180 -1.132 -18.282 1.00 26.72 113 ASP A C 1
ATOM 934 O O . ASP A 1 113 ? 23.062 -0.289 -18.523 1.00 29.32 113 ASP A O 1
ATOM 939 N N . GLY A 1 114 ? 22.119 -1.767 -17.114 1.00 27.23 114 GLY A N 1
ATOM 940 C CA . GLY A 1 114 ? 23.047 -1.473 -16.046 1.00 24.06 114 GLY A CA 1
ATOM 941 C C . GLY A 1 114 ? 22.646 -0.352 -15.116 1.00 22.07 114 GLY A C 1
ATOM 942 O O . GLY A 1 114 ? 23.397 -0.037 -14.182 1.00 24.17 114 GLY A O 1
ATOM 943 N N . TYR A 1 115 ? 21.459 0.212 -15.301 1.00 21.95 115 TYR A N 1
ATOM 944 C CA . TYR A 1 115 ? 21.021 1.301 -14.452 1.00 23.84 115 TYR A CA 1
ATOM 945 C C . TYR A 1 115 ? 19.553 1.071 -14.129 1.00 24.51 115 TYR A C 1
ATOM 946 O O . TYR A 1 115 ? 18.806 0.569 -14.968 1.00 30.88 115 TYR A O 1
ATOM 955 N N . ILE A 1 116 ? 19.145 1.457 -12.927 1.00 26.06 116 ILE A N 1
ATOM 956 C CA . ILE A 1 116 ? 17.718 1.572 -12.598 1.00 23.35 116 ILE A CA 1
ATOM 957 C C . ILE A 1 116 ? 17.318 3.043 -12.740 1.00 23.07 116 ILE A C 1
ATOM 958 O O . ILE A 1 116 ? 17.924 3.942 -12.120 1.00 26.05 116 ILE A O 1
ATOM 963 N N . THR A 1 117 ? 16.302 3.322 -13.564 1.00 28.05 117 THR A N 1
ATOM 964 C CA . THR A 1 117 ? 15.749 4.665 -13.701 1.00 28.34 117 THR A CA 1
ATOM 965 C C . THR A 1 117 ? 14.566 4.819 -12.752 1.00 28.73 117 THR A C 1
ATOM 966 O O . THR A 1 117 ? 14.025 3.830 -12.268 1.00 27.63 117 THR A O 1
ATOM 970 N N . ARG A 1 118 ? 14.169 6.074 -12.478 1.00 30.24 118 ARG A N 1
ATOM 971 C CA . ARG A 1 118 ? 12.936 6.290 -11.719 1.00 30.15 118 ARG A CA 1
ATOM 972 C C . ARG A 1 118 ? 11.776 5.565 -12.365 1.00 30.36 118 ARG A C 1
ATOM 973 O O . ARG A 1 118 ? 10.967 4.944 -11.673 1.00 29.95 118 ARG A O 1
ATOM 981 N N . GLU A 1 119 ? 11.701 5.618 -13.695 1.00 31.32 119 GLU A N 1
ATOM 982 C CA . GLU A 1 119 ? 10.573 5.019 -14.395 1.00 38.16 119 GLU A CA 1
ATOM 983 C C . GLU A 1 119 ? 10.554 3.509 -14.219 1.00 30.46 119 GLU A C 1
ATOM 984 O O . GLU A 1 119 ? 9.482 2.925 -14.054 1.00 30.41 119 GLU A O 1
ATOM 990 N N . GLU A 1 120 ? 11.725 2.861 -14.230 1.00 29.16 120 GLU A N 1
ATOM 991 C CA . GLU A 1 120 ? 11.764 1.434 -13.945 1.00 25.10 120 GLU A CA 1
ATOM 992 C C . GLU A 1 120 ? 11.305 1.151 -12.530 1.00 31.79 120 GLU A C 1
ATOM 993 O O . GLU A 1 120 ? 10.547 0.198 -12.287 1.00 28.46 120 GLU A O 1
ATOM 999 N N . MET A 1 121 ? 11.711 1.979 -11.575 1.00 26.16 121 MET A N 1
ATOM 1000 C CA . MET A 1 121 ? 11.258 1.757 -10.208 1.00 28.00 121 MET A CA 1
ATOM 1001 C C . MET A 1 121 ? 9.757 1.985 -10.065 1.00 32.27 121 MET A C 1
ATOM 1002 O O . MET A 1 121 ? 9.072 1.207 -9.377 1.00 37.04 121 MET A O 1
ATOM 1007 N N . TYR A 1 122 ? 9.222 3.045 -10.695 1.00 30.44 122 TYR A N 1
ATOM 1008 C CA . TYR A 1 122 ? 7.772 3.221 -10.742 1.00 29.04 122 TYR A CA 1
ATOM 1009 C C . TYR A 1 122 ? 7.082 1.977 -11.281 1.00 31.53 122 TYR A C 1
ATOM 1010 O O . TYR A 1 122 ? 6.021 1.583 -10.782 1.00 33.17 122 TYR A O 1
ATOM 1019 N N . ASN A 1 123 ? 7.647 1.396 -12.346 1.00 29.78 123 ASN A N 1
ATOM 1020 C CA . ASN A 1 123 ? 7.010 0.271 -13.022 1.00 33.02 123 ASN A CA 1
ATOM 1021 C C . ASN A 1 123 ? 6.946 -0.957 -12.114 1.00 28.71 123 ASN A C 1
ATOM 1022 O O . ASN A 1 123 ? 5.906 -1.640 -12.057 1.00 29.83 123 ASN A O 1
ATOM 1027 N N . ILE A 1 124 ? 8.044 -1.267 -11.406 1.00 26.44 124 ILE A N 1
ATOM 1028 C CA . ILE A 1 124 ? 8.017 -2.382 -10.458 1.00 26.00 124 ILE A CA 1
ATOM 1029 C C . ILE A 1 124 ? 6.951 -2.125 -9.400 1.00 30.67 124 ILE A C 1
ATOM 1030 O O . ILE A 1 124 ? 6.139 -3.003 -9.087 1.00 28.98 124 ILE A O 1
ATOM 1035 N N . VAL A 1 125 ? 6.890 -0.889 -8.880 1.00 30.37 125 VAL A N 1
ATOM 1036 C CA . VAL A 1 125 ? 5.922 -0.588 -7.830 1.00 30.78 125 VAL A CA 1
ATOM 1037 C C . VAL A 1 125 ? 4.494 -0.754 -8.342 1.00 28.48 125 VAL A C 1
ATOM 1038 O O . VAL A 1 125 ? 3.641 -1.348 -7.677 1.00 33.72 125 VAL A O 1
ATOM 1042 N N . ASP A 1 126 ? 4.221 -0.264 -9.548 1.00 29.24 126 ASP A N 1
ATOM 1043 C CA . ASP A 1 126 ? 2.905 -0.409 -10.151 1.00 31.03 126 ASP A CA 1
ATOM 1044 C C . ASP A 1 126 ? 2.548 -1.886 -10.329 1.00 31.18 126 ASP A C 1
ATOM 1045 O O . ASP A 1 126 ? 1.420 -2.306 -10.037 1.00 31.85 126 ASP A O 1
ATOM 1050 N N . ALA A 1 127 ? 3.519 -2.692 -10.759 1.00 29.15 127 ALA A N 1
ATOM 1051 C CA . ALA A 1 127 ? 3.292 -4.127 -10.918 1.00 25.24 127 ALA A CA 1
ATOM 1052 C C . ALA A 1 127 ? 2.971 -4.779 -9.590 1.00 29.20 127 ALA A C 1
ATOM 1053 O O . ALA A 1 127 ? 2.144 -5.708 -9.524 1.00 31.26 127 ALA A O 1
ATOM 1055 N N . ILE A 1 128 ? 3.635 -4.338 -8.518 1.00 28.93 128 ILE A N 1
ATOM 1056 C CA . ILE A 1 128 ? 3.345 -4.919 -7.220 1.00 32.26 128 ILE A CA 1
ATOM 1057 C C . ILE A 1 128 ? 1.932 -4.578 -6.808 1.00 32.20 128 ILE A C 1
ATOM 1058 O O . ILE A 1 128 ? 1.177 -5.438 -6.340 1.00 32.03 128 ILE A O 1
ATOM 1063 N N . TYR A 1 129 ? 1.547 -3.313 -6.978 1.00 34.31 129 TYR A N 1
ATOM 1064 C CA . TYR A 1 129 ? 0.191 -2.918 -6.643 1.00 37.10 129 TYR A CA 1
ATOM 1065 C C . TYR A 1 129 ? -0.832 -3.710 -7.450 1.00 34.91 129 TYR A C 1
ATOM 1066 O O . TYR A 1 129 ? -1.873 -4.112 -6.917 1.00 36.05 129 TYR A O 1
ATOM 1075 N N . GLN A 1 130 ? -0.557 -3.955 -8.733 1.00 31.06 130 GLN A N 1
ATOM 1076 C CA . GLN A 1 130 ? -1.503 -4.728 -9.525 1.00 32.13 130 GLN A CA 1
ATOM 1077 C C . GLN A 1 130 ? -1.667 -6.134 -8.972 1.00 30.65 130 GLN A C 1
ATOM 1078 O O . GLN A 1 130 ? -2.783 -6.654 -8.885 1.00 34.84 130 GLN A O 1
ATOM 1084 N N . MET A 1 131 ? -0.546 -6.747 -8.593 1.00 30.23 131 MET A N 1
ATOM 1085 C CA . MET A 1 131 ? -0.547 -8.077 -8.008 1.00 33.98 131 MET A CA 1
ATOM 1086 C C . MET A 1 131 ? -1.391 -8.125 -6.744 1.00 39.64 131 MET A C 1
ATOM 1087 O O . MET A 1 131 ? -2.183 -9.059 -6.543 1.00 37.36 131 MET A O 1
ATOM 1092 N N . VAL A 1 132 ? -1.263 -7.117 -5.883 1.00 41.24 132 VAL A N 1
ATOM 1093 C CA . VAL A 1 132 ? -2.136 -7.060 -4.720 1.00 44.13 132 VAL A CA 1
ATOM 1094 C C . VAL A 1 132 ? -3.600 -7.020 -5.160 1.00 50.87 132 VAL A C 1
ATOM 1095 O O . VAL A 1 132 ? -4.455 -7.704 -4.589 1.00 54.02 132 VAL A O 1
ATOM 1099 N N . GLY A 1 133 ? -3.834 -6.277 -6.239 1.00 71.28 133 GLY A N 1
ATOM 1100 C CA . GLY A 1 133 ? -5.151 -6.073 -6.807 1.00 78.89 133 GLY A CA 1
ATOM 1101 C C . GLY A 1 133 ? -5.646 -4.661 -6.576 1.00 88.22 133 GLY A C 1
ATOM 1102 O O . GLY A 1 133 ? -6.809 -4.347 -6.804 1.00 91.77 133 GLY A O 1
ATOM 1103 N N . GLN A 1 134 ? -4.748 -3.806 -6.112 1.00 92.64 134 GLN A N 1
ATOM 1104 C CA . GLN A 1 134 ? -5.087 -2.423 -5.822 1.00 98.02 134 GLN A CA 1
ATOM 1105 C C . GLN A 1 134 ? -4.311 -1.305 -6.554 1.00 97.88 134 GLN A C 1
ATOM 1106 O O . GLN A 1 134 ? -3.097 -1.267 -6.501 1.00 99.95 134 GLN A O 1
ATOM 1112 N N . GLN A 1 135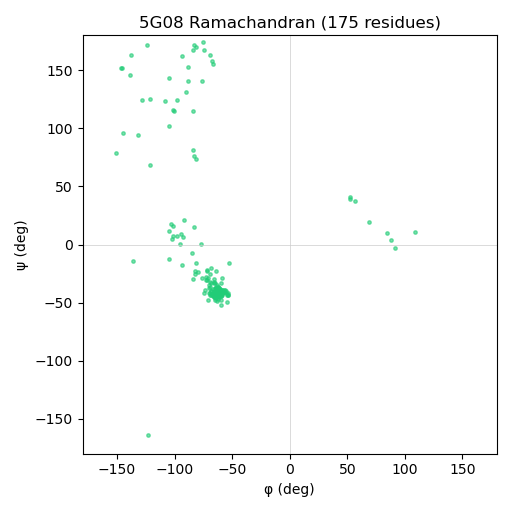 ? -5.029 -0.411 -7.222 1.00 91.43 135 GLN A N 1
ATOM 1113 C CA . GLN A 1 135 ? -4.400 0.753 -7.808 1.00 77.90 135 GLN A CA 1
ATOM 1114 C C . GLN A 1 135 ? -4.974 1.602 -6.713 1.00 68.29 135 GLN A C 1
ATOM 1115 O O . GLN A 1 135 ? -6.161 1.915 -6.708 1.00 65.85 135 GLN A O 1
ATOM 1121 N N . PRO A 1 136 ? -4.076 1.934 -5.719 1.00 67.27 136 PRO A N 1
ATOM 1122 C CA . PRO A 1 136 ? -4.664 2.638 -4.582 1.00 71.93 136 PRO A CA 1
ATOM 1123 C C . PRO A 1 136 ? -4.748 4.136 -4.638 1.00 67.37 136 PRO A C 1
ATOM 1124 O O . PRO A 1 136 ? -3.832 4.789 -5.094 1.00 67.47 136 PRO A O 1
ATOM 1128 N N . GLN A 1 137 ? -5.856 4.667 -4.141 1.00 68.79 137 GLN A N 1
ATOM 1129 C CA . GLN A 1 137 ? -6.020 6.092 -4.056 1.00 66.43 137 GLN A CA 1
ATOM 1130 C C . GLN A 1 137 ? -5.142 6.414 -2.874 1.00 68.32 137 GLN A C 1
ATOM 1131 O O . GLN A 1 137 ? -5.104 5.665 -1.900 1.00 61.84 137 GLN A O 1
ATOM 1137 N N . THR A 1 138 ? -4.430 7.520 -2.967 1.00 62.12 138 THR A N 1
ATOM 1138 C CA . THR A 1 138 ? -3.505 7.928 -1.933 1.00 62.09 138 THR A CA 1
ATOM 1139 C C . THR A 1 138 ? -3.656 9.419 -1.710 1.00 64.44 138 THR A C 1
ATOM 1140 O O . THR A 1 138 ? -4.169 10.145 -2.564 1.00 65.49 138 THR A O 1
ATOM 1144 N N . GLU A 1 139 ? -3.148 9.874 -0.575 1.00 67.69 139 GLU A N 1
ATOM 1145 C CA . GLU A 1 139 ? -3.167 11.278 -0.231 1.00 70.40 139 GLU A CA 1
ATOM 1146 C C . GLU A 1 139 ? -2.183 11.850 -1.230 1.00 68.65 139 GLU A C 1
ATOM 1147 O O . GLU A 1 139 ? -1.419 11.114 -1.832 1.00 63.45 139 GLU A O 1
ATOM 1153 N N . ASP A 1 140 ? -2.208 13.155 -1.428 1.00 73.33 140 ASP A N 1
ATOM 1154 C CA . ASP A 1 140 ? -1.347 13.780 -2.417 1.00 72.98 140 ASP A CA 1
ATOM 1155 C C . ASP A 1 140 ? 0.167 13.594 -2.241 1.00 72.75 140 ASP A C 1
ATOM 1156 O O . ASP A 1 140 ? 0.865 13.412 -3.225 1.00 72.95 140 ASP A O 1
ATOM 1161 N N . GLU A 1 141 ? 0.682 13.640 -1.020 1.00 82.59 141 GLU A N 1
ATOM 1162 C CA . GLU A 1 141 ? 2.127 13.464 -0.813 1.00 85.86 141 GLU A CA 1
ATOM 1163 C C . GLU A 1 141 ? 2.595 12.010 -0.718 1.00 83.70 141 GLU A C 1
ATOM 1164 O O . GLU A 1 141 ? 3.790 11.738 -0.678 1.00 86.40 141 GLU A O 1
ATOM 1170 N N . ASN A 1 142 ? 1.635 11.099 -0.674 1.00 76.17 142 ASN A N 1
ATOM 1171 C CA . ASN A 1 142 ? 1.818 9.664 -0.536 1.00 71.28 142 ASN A CA 1
ATOM 1172 C C . ASN A 1 142 ? 1.627 8.933 -1.854 1.00 61.62 142 ASN A C 1
ATOM 1173 O O . ASN A 1 142 ? 1.423 7.717 -1.848 1.00 61.15 142 ASN A O 1
ATOM 1178 N N . THR A 1 143 ? 1.680 9.635 -2.985 1.00 56.38 143 TH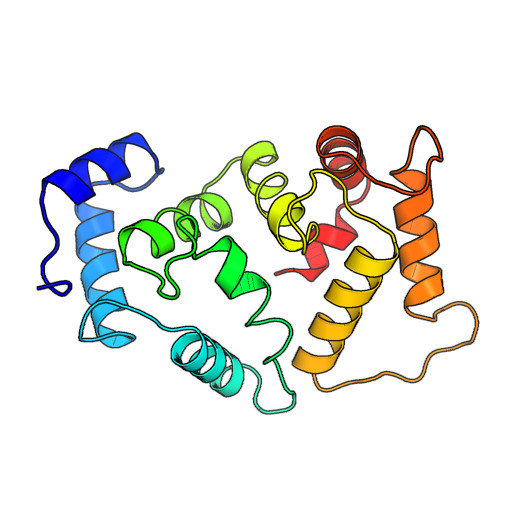R A N 1
ATOM 1179 C CA . THR A 1 143 ? 1.506 8.947 -4.264 1.00 54.70 143 THR A CA 1
ATOM 1180 C C . THR A 1 143 ? 2.679 8.000 -4.497 1.00 52.31 143 THR A C 1
ATOM 1181 O O . THR A 1 143 ? 3.777 8.229 -3.978 1.00 50.97 143 THR A O 1
ATOM 1185 N N . PRO A 1 144 ? 2.474 6.966 -5.287 1.00 56.28 144 PRO A N 1
ATOM 1186 C CA . PRO A 1 144 ? 3.544 5.999 -5.489 1.00 58.60 144 PRO A CA 1
ATOM 1187 C C . PRO A 1 144 ? 4.781 6.689 -6.023 1.00 50.06 144 PRO A C 1
ATOM 1188 O O . PRO A 1 144 ? 5.875 6.383 -5.578 1.00 44.69 144 PRO A O 1
ATOM 1192 N N . GLN A 1 145 ? 4.604 7.621 -6.946 1.00 53.37 145 GLN A N 1
ATOM 1193 C CA . GLN A 1 145 ? 5.733 8.333 -7.501 1.00 53.85 145 GLN A CA 1
ATOM 1194 C C . GLN A 1 145 ? 6.481 9.132 -6.440 1.00 56.79 145 GLN A C 1
ATOM 1195 O O . GLN A 1 145 ? 7.703 9.111 -6.404 1.00 52.33 145 GLN A O 1
ATOM 1201 N N . LYS A 1 146 ? 5.757 9.831 -5.573 1.00 50.07 146 LYS A N 1
ATOM 1202 C CA . LYS A 1 146 ? 6.408 10.629 -4.543 1.00 51.69 146 LYS A CA 1
ATOM 1203 C C . LYS A 1 146 ? 7.202 9.792 -3.543 1.00 49.20 146 LYS A C 1
ATOM 1204 O O . LYS A 1 146 ? 8.311 10.137 -3.179 1.00 48.67 146 LYS A O 1
ATOM 1210 N N . ARG A 1 147 ? 6.627 8.687 -3.108 1.00 53.04 147 ARG A N 1
ATOM 1211 C CA . ARG A 1 147 ? 7.320 7.788 -2.195 1.00 57.10 147 ARG A CA 1
ATOM 1212 C C . ARG A 1 147 ? 8.607 7.282 -2.829 1.00 49.57 147 ARG A C 1
ATOM 1213 O O . ARG A 1 147 ? 9.696 7.400 -2.255 1.00 44.59 147 ARG A O 1
ATOM 1221 N N . VAL A 1 148 ? 8.498 6.751 -4.046 1.00 43.11 148 VAL A N 1
ATOM 1222 C CA . VAL A 1 148 ? 9.669 6.201 -4.716 1.00 42.61 148 VAL A CA 1
ATOM 1223 C C . VAL A 1 148 ? 10.716 7.287 -4.923 1.00 45.94 148 VAL A C 1
ATOM 1224 O O . VAL A 1 148 ? 11.918 7.052 -4.728 1.00 39.05 148 VAL A O 1
ATOM 1228 N N . ASP A 1 149 ? 10.281 8.489 -5.321 1.00 42.41 149 ASP A N 1
ATOM 1229 C CA . ASP A 1 149 ? 11.233 9.549 -5.646 1.00 42.58 149 ASP A CA 1
ATOM 1230 C C . ASP A 1 149 ? 12.128 9.875 -4.465 1.00 42.95 149 ASP A C 1
ATOM 1231 O O . ASP A 1 149 ? 13.338 10.074 -4.643 1.00 41.80 149 ASP A O 1
ATOM 1236 N N . LYS A 1 150 ? 11.572 9.904 -3.248 1.00 44.56 150 LYS A N 1
ATOM 1237 C CA . LYS A 1 150 ? 12.407 10.238 -2.094 1.00 45.05 150 LYS A CA 1
ATOM 1238 C C . LYS A 1 150 ? 13.428 9.153 -1.799 1.00 49.03 150 LYS A C 1
ATOM 1239 O O . LYS A 1 150 ? 14.571 9.451 -1.432 1.00 46.39 150 LYS A O 1
ATOM 1245 N N . ILE A 1 151 ? 13.036 7.887 -1.923 1.00 41.17 151 ILE A N 1
ATOM 1246 C CA . ILE A 1 151 ? 14.006 6.827 -1.699 1.00 38.86 151 ILE A CA 1
ATOM 1247 C C . ILE A 1 151 ? 15.026 6.808 -2.826 1.00 36.95 151 ILE A C 1
ATOM 1248 O O . ILE A 1 151 ? 16.233 6.620 -2.598 1.00 35.53 151 ILE A O 1
ATOM 1253 N N . PHE A 1 152 ? 14.555 6.984 -4.062 1.00 38.21 152 PHE A N 1
ATOM 1254 C CA . PHE A 1 152 ? 15.456 6.992 -5.205 1.00 34.79 152 PHE A CA 1
ATOM 1255 C C . PHE A 1 152 ? 16.480 8.103 -5.064 1.00 40.55 152 PHE A C 1
ATOM 1256 O O . PHE A 1 152 ? 17.675 7.892 -5.294 1.00 38.43 152 PHE A O 1
ATOM 1264 N N . ASP A 1 153 ? 16.028 9.289 -4.663 1.00 40.15 153 ASP A N 1
ATOM 1265 C CA . ASP A 1 153 ? 16.955 10.402 -4.540 1.00 40.59 1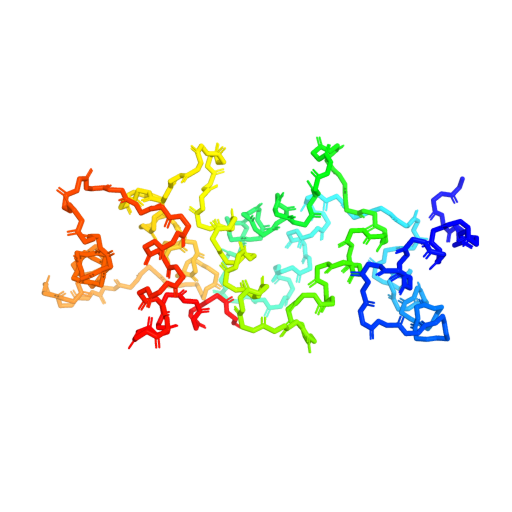53 ASP A CA 1
ATOM 1266 C C . ASP A 1 153 ? 18.035 10.126 -3.510 1.00 44.70 153 ASP A C 1
ATOM 1267 O O . ASP A 1 153 ? 19.175 10.572 -3.671 1.00 51.25 153 ASP A O 1
ATOM 1272 N N . GLN A 1 154 ? 17.690 9.460 -2.418 1.00 39.70 154 GLN A N 1
ATOM 1273 C CA . GLN A 1 154 ? 18.712 9.206 -1.418 1.00 43.04 154 GLN A CA 1
ATOM 1274 C C . GLN A 1 154 ? 19.736 8.206 -1.916 1.00 40.91 154 GLN A C 1
ATOM 1275 O O . GLN A 1 154 ? 20.901 8.288 -1.533 1.00 43.31 154 GLN A O 1
ATOM 1281 N N . MET A 1 155 ? 19.332 7.244 -2.751 1.00 35.72 155 MET A N 1
ATOM 1282 C CA . MET A 1 155 ? 20.309 6.274 -3.244 1.00 37.00 155 MET A CA 1
ATOM 1283 C C . MET A 1 155 ? 21.147 6.842 -4.378 1.00 38.33 155 MET A C 1
ATOM 1284 O O . MET A 1 155 ? 22.258 6.356 -4.622 1.00 36.97 155 MET A O 1
ATOM 1289 N N . ASP A 1 156 ? 20.631 7.849 -5.073 1.00 31.95 156 ASP A N 1
ATOM 1290 C CA . ASP A 1 156 ? 21.255 8.372 -6.287 1.00 29.14 156 ASP A CA 1
ATOM 1291 C C . ASP A 1 156 ? 22.329 9.380 -5.891 1.00 33.91 156 ASP A C 1
ATOM 1292 O O . ASP A 1 156 ? 22.134 10.594 -5.935 1.00 35.21 156 ASP A O 1
ATOM 1297 N N . LYS A 1 157 ? 23.509 8.869 -5.527 1.00 33.41 157 LYS A N 1
ATOM 1298 C CA . LYS A 1 157 ? 24.488 9.719 -4.837 1.00 40.77 157 LYS A CA 1
ATOM 1299 C C . LYS A 1 157 ? 25.121 10.750 -5.747 1.00 44.50 157 LYS A C 1
ATOM 1300 O O . LYS A 1 157 ? 25.595 11.782 -5.252 1.00 44.78 157 LYS A O 1
ATOM 1306 N N . ASN A 1 158 ? 25.132 10.534 -7.056 1.00 36.66 158 ASN A N 1
ATOM 1307 C CA . ASN A 1 158 ? 25.619 11.580 -7.957 1.00 36.90 158 ASN A CA 1
ATOM 1308 C C . ASN A 1 158 ? 24.488 12.286 -8.683 1.00 43.84 158 ASN A C 1
ATOM 1309 O O . ASN A 1 158 ? 24.741 13.070 -9.604 1.00 43.55 158 ASN A O 1
ATOM 1314 N N . HIS A 1 159 ? 23.254 12.050 -8.261 1.00 38.20 159 HIS A N 1
ATOM 1315 C CA . HIS A 1 159 ? 22.096 12.812 -8.702 1.00 36.56 159 HIS A CA 1
ATOM 1316 C C . HIS A 1 159 ? 21.987 12.893 -10.217 1.00 43.86 159 HIS A C 1
ATOM 1317 O O . HIS A 1 159 ? 21.621 13.933 -10.773 1.00 46.50 159 HIS A O 1
ATOM 1324 N N . ASP A 1 160 ? 22.303 11.795 -10.900 1.00 37.37 160 ASP A N 1
ATOM 1325 C CA . ASP A 1 160 ? 22.167 11.751 -12.346 1.00 36.12 160 ASP A CA 1
ATOM 1326 C C . ASP A 1 160 ? 20.900 11.018 -12.789 1.00 33.04 160 ASP A C 1
ATOM 1327 O O . ASP A 1 160 ? 20.792 10.629 -13.960 1.00 40.70 160 ASP A O 1
ATOM 1332 N N . ASP A 1 161 ? 19.948 10.804 -11.872 1.00 37.46 161 ASP A N 1
ATOM 1333 C CA . ASP A 1 161 ? 18.631 10.234 -12.176 1.00 38.26 161 ASP A CA 1
ATOM 1334 C C . ASP A 1 161 ? 18.704 8.767 -12.588 1.00 35.57 161 ASP A C 1
ATOM 1335 O O . ASP A 1 161 ? 17.758 8.211 -13.173 1.00 41.92 161 ASP A O 1
ATOM 1340 N N . ARG A 1 162 ? 19.791 8.096 -12.257 1.00 31.30 162 ARG A N 1
ATOM 1341 C CA . ARG A 1 162 ? 19.824 6.650 -12.480 1.00 30.41 162 ARG A CA 1
ATOM 1342 C C . ARG A 1 162 ? 20.658 5.997 -11.382 1.00 31.44 162 ARG A C 1
ATOM 1343 O O . ARG A 1 162 ? 21.557 6.621 -10.826 1.00 31.09 162 ARG A O 1
ATOM 1351 N N . LEU A 1 163 ? 20.358 4.735 -11.066 1.00 27.56 163 LEU A N 1
ATOM 1352 C CA . LEU A 1 163 ? 21.070 3.989 -10.029 1.00 27.64 163 LEU A CA 1
ATOM 1353 C C . LEU A 1 163 ? 21.954 2.922 -10.655 1.00 27.23 163 LEU A C 1
ATOM 1354 O O . LEU A 1 163 ? 21.473 2.068 -11.406 1.00 27.36 163 LEU A O 1
ATOM 1359 N N . THR A 1 164 ? 23.238 2.976 -10.356 1.00 24.10 164 THR A N 1
ATOM 1360 C CA . THR A 1 164 ? 24.124 1.848 -10.641 1.00 25.02 164 THR A CA 1
ATOM 1361 C C . THR A 1 164 ? 23.869 0.726 -9.643 1.00 25.07 164 THR A C 1
ATOM 1362 O O . THR A 1 164 ? 23.224 0.907 -8.602 1.00 23.15 164 THR A O 1
ATOM 1366 N N . LEU A 1 165 ? 24.430 -0.459 -9.956 1.00 24.38 165 LEU A N 1
ATOM 1367 C CA . LEU A 1 165 ? 24.387 -1.545 -8.990 1.00 26.29 165 LEU A CA 1
ATOM 1368 C C . LEU A 1 165 ? 24.949 -1.112 -7.636 1.00 24.06 165 LEU A C 1
ATOM 1369 O O . LEU A 1 165 ? 24.335 -1.377 -6.591 1.00 25.91 165 LEU A O 1
ATOM 1374 N N . GLU A 1 166 ? 26.073 -0.382 -7.633 1.00 25.29 166 GLU A N 1
ATOM 1375 C CA . GLU A 1 166 ? 26.666 0.012 -6.358 1.00 27.92 166 GLU A CA 1
ATOM 1376 C C . GLU A 1 166 ? 25.782 1.018 -5.621 1.00 28.85 166 GLU A C 1
ATOM 1377 O O . GLU A 1 166 ? 25.589 0.897 -4.408 1.00 27.87 166 GLU A O 1
ATOM 1383 N N . GLU A 1 167 ? 25.184 1.982 -6.335 1.00 25.44 167 GLU A N 1
ATOM 1384 C CA . GLU A 1 167 ? 24.271 2.908 -5.659 1.00 26.96 167 GLU A CA 1
ATOM 1385 C C . GLU A 1 167 ? 23.085 2.162 -5.065 1.00 26.46 167 GLU A C 1
ATOM 1386 O O . GLU A 1 167 ? 22.682 2.417 -3.928 1.00 27.74 167 GLU A O 1
ATOM 1392 N N . PHE A 1 168 ? 22.517 1.228 -5.830 1.00 24.79 168 PHE A N 1
ATOM 1393 C CA . PHE A 1 168 ? 21.353 0.501 -5.363 1.00 26.60 168 PHE A CA 1
ATOM 1394 C C . PHE A 1 168 ? 21.707 -0.40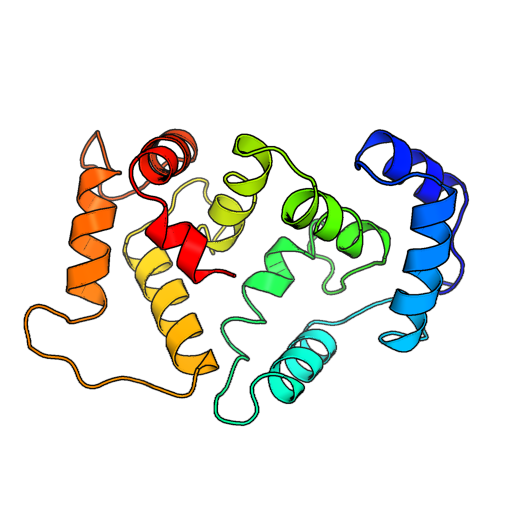7 -4.200 1.00 25.63 168 PHE A C 1
ATOM 1395 O O . PHE A 1 168 ? 20.958 -0.524 -3.227 1.00 25.35 168 PHE A O 1
ATOM 1403 N N . ARG A 1 169 ? 22.835 -1.090 -4.292 1.00 27.02 169 ARG A N 1
ATOM 1404 C CA . ARG A 1 169 ? 23.151 -2.069 -3.260 1.00 30.11 169 ARG A CA 1
ATOM 1405 C C . ARG A 1 169 ? 23.505 -1.380 -1.952 1.00 30.56 169 ARG A C 1
ATOM 1406 O O . ARG A 1 169 ? 22.943 -1.697 -0.899 1.00 30.21 169 ARG A O 1
ATOM 1414 N N . GLU A 1 170 ? 24.382 -0.368 -2.001 1.00 29.99 170 GLU A N 1
ATOM 1415 C CA . GLU A 1 170 ? 24.717 0.337 -0.776 1.00 34.64 170 GLU A CA 1
ATOM 1416 C C . GLU A 1 170 ? 23.529 1.138 -0.259 1.00 33.74 170 GLU A C 1
ATOM 1417 O O . GLU A 1 170 ? 23.336 1.258 0.952 1.00 37.42 170 GLU A O 1
ATOM 1423 N N . GLY A 1 171 ? 22.700 1.667 -1.152 1.00 30.46 171 GLY A N 1
ATOM 1424 C CA . GLY A 1 171 ? 21.576 2.439 -0.673 1.00 33.56 171 GLY A CA 1
ATOM 1425 C C . GLY A 1 171 ? 20.563 1.537 -0.002 1.00 34.33 171 GLY A C 1
ATOM 1426 O O . GLY A 1 171 ? 19.923 1.929 0.978 1.00 38.03 171 GLY A O 1
ATOM 1427 N N . SER A 1 172 ? 20.421 0.307 -0.520 1.00 33.13 172 SER A N 1
ATOM 1428 C CA . SER A 1 172 ? 19.456 -0.644 0.017 1.00 30.53 172 SER A CA 1
ATOM 1429 C C . SER A 1 172 ? 19.904 -1.188 1.354 1.00 37.77 172 SER A C 1
ATOM 1430 O O . SER A 1 172 ? 19.063 -1.561 2.184 1.00 40.32 172 SER A O 1
ATOM 1433 N N . LYS A 1 173 ? 21.215 -1.245 1.586 1.00 34.40 173 LYS A N 1
ATOM 1434 C CA . LYS A 1 173 ? 21.682 -1.575 2.924 1.00 40.08 173 LYS A CA 1
ATOM 1435 C C . LYS A 1 173 ? 21.302 -0.509 3.937 1.00 45.09 173 LYS A C 1
ATOM 1436 O O . LYS A 1 173 ? 21.035 -0.841 5.099 1.00 48.60 173 LYS A O 1
ATOM 1442 N N . ALA A 1 174 ? 21.258 0.767 3.536 1.00 46.60 174 ALA A N 1
ATOM 1443 C CA . ALA A 1 174 ? 20.778 1.783 4.467 1.00 44.77 174 ALA A CA 1
ATOM 1444 C C . ALA A 1 174 ? 19.248 1.854 4.509 1.00 50.08 174 ALA A C 1
ATOM 1445 O O . ALA A 1 174 ? 18.687 2.290 5.524 1.00 54.61 174 ALA A O 1
ATOM 1447 N N . ASP A 1 175 ? 18.563 1.452 3.443 1.00 51.40 175 ASP A N 1
ATOM 1448 C CA . ASP A 1 175 ? 17.099 1.525 3.371 1.00 50.95 175 ASP A CA 1
ATOM 1449 C C . ASP A 1 175 ? 16.586 0.325 2.575 1.00 46.36 175 ASP A C 1
ATOM 1450 O O . ASP A 1 175 ? 16.507 0.375 1.335 1.00 43.91 175 ASP A O 1
ATOM 1455 N N . PRO A 1 176 ? 16.189 -0.730 3.240 1.00 52.39 176 PRO A N 1
ATOM 1456 C CA . PRO A 1 176 ? 15.772 -1.958 2.559 1.00 46.05 176 PRO A CA 1
ATOM 1457 C C . PRO A 1 176 ? 14.394 -2.002 1.928 1.00 50.21 176 PRO A C 1
ATOM 1458 O O . PRO A 1 176 ? 14.051 -3.017 1.374 1.00 47.13 176 PRO A O 1
ATOM 1462 N N . ARG A 1 177 ? 13.629 -0.935 2.003 1.00 47.93 177 ARG A N 1
ATOM 1463 C CA . ARG A 1 177 ? 12.265 -0.946 1.506 1.00 50.00 177 ARG A CA 1
ATOM 1464 C C . ARG A 1 177 ? 12.039 -1.327 0.051 1.00 51.83 177 ARG A C 1
ATOM 1465 O O . ARG A 1 177 ? 11.081 -2.016 -0.239 1.00 47.59 177 ARG A O 1
ATOM 1473 N N . MET A 1 178 ? 12.895 -0.887 -0.858 1.00 43.38 178 MET A N 1
ATOM 1474 C CA . MET A 1 178 ? 12.717 -1.264 -2.244 1.00 47.32 178 MET A CA 1
ATOM 1475 C C . MET A 1 178 ? 12.877 -2.776 -2.451 1.00 58.76 178 MET A C 1
ATOM 1476 O O . MET A 1 178 ? 12.162 -3.370 -3.228 1.00 65.73 178 MET A O 1
ATOM 1481 N N . VAL A 1 179 ? 13.809 -3.409 -1.763 1.00 54.70 179 VAL A N 1
ATOM 1482 C CA . VAL A 1 179 ? 13.909 -4.850 -1.929 1.00 47.99 179 VAL A CA 1
ATOM 1483 C C . VAL A 1 179 ? 12.922 -5.592 -1.023 1.00 55.49 179 VAL A C 1
ATOM 1484 O O . VAL A 1 179 ? 12.448 -6.668 -1.400 1.00 45.97 179 VAL A O 1
ATOM 1488 N N . GLN A 1 180 ? 12.572 -5.023 0.142 1.00 62.56 180 GLN A N 1
ATOM 1489 C CA . GLN A 1 180 ? 11.536 -5.623 0.986 1.00 71.95 180 GLN A CA 1
ATOM 1490 C C . GLN A 1 180 ? 10.233 -5.818 0.221 1.00 67.06 180 GLN A C 1
ATOM 1491 O O . GLN A 1 180 ? 9.558 -6.839 0.383 1.00 62.67 180 GLN A O 1
ATOM 1497 N N . ALA A 1 181 ? 9.866 -4.842 -0.618 1.00 63.41 181 ALA A N 1
ATOM 1498 C CA . ALA A 1 181 ? 8.608 -4.889 -1.357 1.00 60.20 181 ALA A CA 1
ATOM 1499 C C . ALA A 1 181 ? 8.556 -6.043 -2.346 1.00 57.92 181 ALA A C 1
ATOM 1500 O O . ALA A 1 181 ? 7.454 -6.472 -2.715 1.00 54.02 181 ALA A O 1
ATOM 1502 N N . LEU A 1 182 ? 9.719 -6.558 -2.768 1.00 53.57 182 LEU A N 1
ATOM 1503 C CA . LEU A 1 182 ? 9.758 -7.632 -3.762 1.00 53.01 182 LEU A CA 1
ATOM 1504 C C . LEU A 1 182 ? 9.225 -8.946 -3.210 1.00 58.45 182 LEU A C 1
ATOM 1505 O O . LEU A 1 182 ? 8.599 -9.719 -3.941 1.00 57.02 182 LEU A O 1
ATOM 1510 N N . SER A 1 183 ? 9.488 -9.233 -1.945 1.00 65.28 183 SER A N 1
ATOM 1511 C CA . SER A 1 183 ? 9.101 -10.514 -1.373 1.00 67.45 183 SER A CA 1
ATOM 1512 C C . SER A 1 183 ? 7.616 -10.536 -1.023 1.00 64.26 183 SER A C 1
ATOM 1513 O O . SER A 1 183 ? 7.065 -11.591 -0.700 1.00 65.30 183 SER A O 1
#

GO terms:
  GO:0046928 regulation of neurotransmitter secretion (P, IGI)
  GO:0007268 chemical synaptic transmission (P, IMP)
  GO:0007528 neuromuscular junction development (P, IMP)
  GO:0005509 calcium ion binding (F, IDA)
  GO:0005737 cytoplasm (C, IDA)
  GO:0005515 protein binding (F, IPI)

Sequence (180 aa):
KNSKLKQDTIDRLTTDTYFTEKEIRQWHKGFLKDCPNGLLTEQGFIKIYKQFFPDGDPSKFASSLVFRVFDENNDGAIEFEEFIRRALSITSRGNLDEKLHHWAFRLYDVDNDGYITREEMYNIVDAIYQMVGQQPQTEDENTPQKRVDKIFDQMDKNHDDRLTLEEFREGSKADPRMVQALS

InterPro domains:
  IPR002048 EF-hand domain [PF00036] (68-90)
  IPR002048 EF-hand domain [PF13499] (99-170)
  IPR002048 EF-hand domain [PS50222] (60-95)
  IPR002048 EF-hand domain [PS50222] (96-131)
  IPR002048 EF-hand domain [PS50222] (143-178)
  IPR002048 EF-hand domain [SM00054] (64-92)
  IPR002048 EF-hand domain [SM00054] (100-128)
  IPR002048 EF-hand domain [SM00054] (147-175)
  IPR002048 EF-hand domain [cd00051] (68-125)
  IPR002048 EF-hand domain [cd00051] (100-171)
  IPR011992 EF-hand domain pair [SSF47473] (1-182)
  IPR018247 EF-Hand 1, calcium-binding site [PS00018] (73-85)
  IPR018247 EF-Hand 1, calcium-binding site [PS00018] (109-121)
  IPR018247 EF-Hand 1, calcium-binding site [PS00018] (156-168)
  IPR028846 Recoverin family [PTHR23055] (7-180)